Protein AF-A0AAV2JXW8-F1 (afdb_monomer)

Mean predicted aligned error: 12.16 Å

Foldseek 3Di:
DLVVLVVVCVLQPQQLWAADPNDIDGDHSDSVVSVVLLVCLQVVHCVVVVLQSSQQRDDHPDHGDGRNDLVVLVVSLVSNLVSLVVVLVVVVVVVVVVLVVVLVPQDPPDPVVNVVNPCPPVNVVVVVVVVVLSVVLSVLVSVLSVLVSVCRPPDDPVVNVVSVVVNVVSVVVNVVSVVVVVVSVVVVVVVVD

InterPro domains:
  IPR005821 Ion transport domain [PF00520] (1-102)
  IPR043203 Volta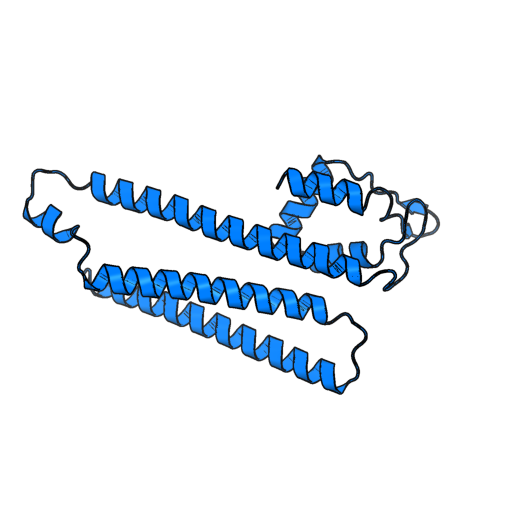ge-gated cation channel calcium and sodium [PTHR10037] (1-100)

Secondary structure (DSSP, 8-state):
-HHHHHHHHHHHTTTT-EEETTEEE-----HHHHHHHHHHHHHTSSHHHHHHHHHH--STT----TTS-THHHHHHHHHHHHHHHHHHHHHHHHHHHHHHHHHHTS-TT-HHHHHHHS--HHHHHHHHHHHHHHHHHHHHHHHHHHHHHHTTS---HHHHHHHHHHHHHHHHHHHHHHHHHHHHHHHHHHTT-

Structure (mmCIF, N/CA/C/O backbone):
data_AF-A0AAV2JXW8-F1
#
_entry.id   AF-A0AAV2JXW8-F1
#
loop_
_atom_site.group_PDB
_atom_site.id
_atom_site.type_symbol
_atom_site.label_atom_id
_atom_site.label_alt_id
_atom_site.label_comp_id
_atom_site.label_asym_id
_atom_site.label_entity_id
_atom_site.label_seq_id
_atom_site.pdbx_PDB_ins_code
_atom_site.Cartn_x
_atom_site.Cartn_y
_atom_site.Cartn_z
_atom_site.occupancy
_atom_site.B_iso_or_equiv
_atom_site.auth_seq_id
_atom_site.auth_comp_id
_atom_site.auth_asym_id
_atom_site.auth_atom_id
_atom_site.pdbx_PDB_model_num
ATOM 1 N N . MET A 1 1 ? -1.252 8.497 -2.865 1.00 74.94 1 MET A N 1
ATOM 2 C CA . MET A 1 1 ? -0.953 8.219 -1.440 1.00 74.94 1 MET A CA 1
ATOM 3 C C . MET A 1 1 ? -1.562 9.250 -0.500 1.00 74.94 1 MET A C 1
ATOM 5 O O . MET A 1 1 ? -2.354 8.850 0.334 1.00 74.94 1 MET A O 1
ATOM 9 N N . PHE A 1 2 ? -1.295 10.551 -0.660 1.00 83.69 2 PHE A N 1
ATOM 10 C CA . PHE A 1 2 ? -1.844 11.587 0.234 1.00 83.69 2 PHE A CA 1
ATOM 11 C C . PHE A 1 2 ? -3.382 11.573 0.366 1.00 83.69 2 PHE A C 1
ATOM 13 O O . PHE A 1 2 ? -3.897 11.519 1.477 1.00 83.69 2 PHE A O 1
ATOM 20 N N . MET A 1 3 ? -4.115 11.502 -0.754 1.00 86.06 3 MET A N 1
ATOM 21 C CA . MET A 1 3 ? -5.588 11.407 -0.742 1.00 86.06 3 MET A CA 1
ATOM 22 C C . MET A 1 3 ? -6.105 10.181 0.023 1.00 86.06 3 MET A C 1
ATOM 24 O O . MET A 1 3 ? -7.087 10.271 0.752 1.00 86.06 3 MET A O 1
ATOM 28 N N . PHE A 1 4 ? -5.415 9.044 -0.095 1.00 83.50 4 PHE A N 1
ATOM 29 C CA . PHE A 1 4 ? -5.751 7.842 0.666 1.00 83.50 4 PHE A CA 1
ATOM 30 C C . PHE A 1 4 ? -5.396 7.969 2.149 1.00 83.50 4 PHE A C 1
ATOM 32 O O . PHE A 1 4 ? -6.109 7.422 2.978 1.00 83.50 4 PHE A O 1
ATOM 39 N N . GLY A 1 5 ? -4.354 8.734 2.488 1.00 85.56 5 GLY A N 1
ATOM 40 C CA . GLY A 1 5 ? -4.037 9.118 3.868 1.00 85.56 5 GLY A CA 1
ATOM 41 C C . GLY A 1 5 ? -5.184 9.875 4.518 1.00 85.56 5 GLY A C 1
ATOM 42 O O . GLY A 1 5 ? -5.602 9.528 5.616 1.00 85.56 5 GLY A O 1
ATOM 43 N N . ILE A 1 6 ? -5.751 10.851 3.805 1.00 89.00 6 ILE A N 1
ATOM 44 C CA . ILE A 1 6 ? -6.916 11.603 4.283 1.00 89.00 6 ILE A CA 1
ATOM 45 C C . ILE A 1 6 ? -8.125 10.676 4.440 1.00 89.00 6 ILE A C 1
ATOM 47 O O . ILE A 1 6 ? -8.735 10.671 5.504 1.00 89.00 6 ILE A O 1
ATOM 51 N N . LEU A 1 7 ? -8.445 9.864 3.426 1.00 87.06 7 LEU A N 1
ATOM 52 C CA . LEU A 1 7 ? -9.556 8.903 3.496 1.00 87.06 7 LEU A CA 1
ATOM 53 C C . LEU A 1 7 ? -9.400 7.922 4.666 1.00 87.06 7 LEU A C 1
ATOM 55 O O . LEU A 1 7 ? -10.372 7.653 5.364 1.00 87.06 7 LEU A O 1
ATOM 59 N N . GLY A 1 8 ? -8.182 7.436 4.916 1.00 84.25 8 GLY A N 1
ATOM 60 C CA . GLY A 1 8 ? -7.884 6.553 6.040 1.00 84.25 8 GLY A CA 1
ATOM 61 C C . GLY A 1 8 ? -8.127 7.221 7.393 1.00 84.25 8 GLY A C 1
ATOM 62 O O . GLY A 1 8 ? -8.791 6.652 8.253 1.00 84.25 8 GLY A O 1
ATOM 63 N N . VAL A 1 9 ? -7.677 8.466 7.572 1.00 87.25 9 VAL A N 1
ATOM 64 C CA . VAL A 1 9 ? -7.986 9.215 8.799 1.00 87.25 9 VAL A CA 1
ATOM 65 C C . VAL A 1 9 ? -9.499 9.403 8.942 1.00 87.25 9 VAL A C 1
ATOM 67 O O . VAL A 1 9 ? -10.025 9.188 10.022 1.00 87.25 9 VAL A O 1
ATOM 70 N N . GLN A 1 10 ? -10.229 9.735 7.875 1.00 85.81 10 GLN A N 1
ATOM 71 C CA . GLN A 1 10 ? -11.686 9.925 7.961 1.00 85.81 10 GLN A CA 1
ATOM 72 C C . GLN A 1 10 ? -12.447 8.644 8.330 1.00 85.81 10 GLN A C 1
ATOM 74 O O . GLN A 1 10 ? -13.438 8.710 9.048 1.00 85.81 10 GLN A O 1
ATOM 79 N N . LEU A 1 11 ? -11.993 7.487 7.849 1.00 82.00 11 LEU A N 1
ATOM 80 C CA . LEU A 1 11 ? -12.675 6.212 8.067 1.00 82.00 11 LEU A CA 1
ATOM 81 C C . LEU A 1 11 ? -12.400 5.596 9.444 1.00 82.00 11 LEU A C 1
ATOM 83 O O . LEU A 1 11 ? -13.280 4.924 9.977 1.00 82.00 11 LEU A O 1
ATOM 87 N N . TRP A 1 12 ? -11.208 5.808 10.012 1.00 83.06 12 TRP A N 1
ATOM 88 C CA . TRP A 1 12 ? -10.776 5.104 11.227 1.00 83.06 12 TRP A CA 1
ATOM 89 C C . TRP A 1 12 ? -10.346 6.010 12.392 1.00 83.06 12 TRP A C 1
ATOM 91 O O . TRP A 1 12 ? -9.838 5.509 13.396 1.00 83.06 12 TRP A O 1
ATOM 101 N N . LYS A 1 13 ? -10.542 7.334 12.314 1.00 83.06 13 LYS A N 1
ATOM 102 C CA . LYS A 1 13 ? -10.209 8.247 13.424 1.00 83.06 13 LYS A CA 1
ATOM 103 C C . LYS A 1 13 ? -10.920 7.838 14.716 1.00 83.06 13 LYS A C 1
ATOM 105 O O . LYS A 1 13 ? -12.144 7.765 14.755 1.00 83.06 13 LYS A O 1
ATOM 110 N N . GLY A 1 14 ? -10.130 7.612 15.767 1.00 75.75 14 GLY A N 1
ATOM 111 C CA . GLY A 1 14 ? -10.614 7.217 17.093 1.00 75.75 14 GLY A CA 1
ATOM 112 C C . GLY A 1 14 ? -11.109 5.772 17.184 1.00 75.75 14 GLY A C 1
ATOM 113 O O . GLY A 1 14 ? -11.545 5.358 18.243 1.00 75.75 14 GLY A O 1
ATOM 114 N N . ALA A 1 15 ? -11.047 4.980 16.111 1.00 77.94 15 ALA A N 1
ATOM 115 C CA . ALA A 1 15 ? -11.661 3.653 16.088 1.00 77.94 15 ALA A CA 1
ATOM 116 C C . ALA A 1 15 ? -10.731 2.509 16.552 1.00 77.94 15 ALA A C 1
ATOM 118 O O . ALA A 1 15 ? -11.180 1.370 16.631 1.00 77.94 15 ALA A O 1
ATOM 119 N N . PHE A 1 16 ? -9.454 2.796 16.843 1.00 78.88 16 PHE A N 1
ATOM 120 C CA . PHE A 1 16 ? -8.428 1.814 17.245 1.00 78.88 16 PHE A CA 1
ATOM 121 C C . PHE A 1 16 ? -8.128 1.818 18.758 1.00 78.88 16 PHE A C 1
ATOM 123 O O . PHE A 1 16 ? -7.022 1.473 19.168 1.00 78.88 16 PHE A O 1
ATOM 130 N N . TYR A 1 17 ? -9.089 2.225 19.586 1.00 78.38 17 TYR A N 1
ATOM 131 C CA . TYR A 1 17 ? -8.954 2.197 21.044 1.00 78.38 17 TYR A CA 1
ATOM 132 C C . TYR A 1 17 ? -8.814 0.763 21.556 1.00 78.38 17 TYR A C 1
ATOM 134 O O . TYR A 1 17 ? -9.684 -0.059 21.289 1.00 78.38 17 TYR A O 1
ATOM 142 N N . ASN A 1 18 ? -7.781 0.449 22.337 1.00 80.12 18 ASN A N 1
ATOM 143 C CA . ASN A 1 18 ? -7.669 -0.849 23.006 1.00 80.12 18 ASN A CA 1
ATOM 144 C C . ASN A 1 18 ? -7.322 -0.694 24.492 1.00 80.12 18 ASN A C 1
ATOM 146 O O . ASN A 1 18 ? -6.646 0.242 24.906 1.00 80.12 18 ASN A O 1
ATOM 150 N N . CYS A 1 19 ? -7.798 -1.635 25.307 1.00 79.00 19 CYS A N 1
ATOM 151 C CA . CYS A 1 19 ? -7.441 -1.721 26.718 1.00 79.00 19 CYS A CA 1
ATOM 152 C C . CYS A 1 19 ? -6.501 -2.912 26.909 1.00 79.00 19 CYS A C 1
ATOM 154 O O . CYS A 1 19 ? -6.872 -4.042 26.579 1.00 79.00 19 CYS A O 1
ATOM 156 N N . VAL A 1 20 ? -5.306 -2.665 27.442 1.00 80.38 20 VAL A N 1
ATOM 157 C CA . VAL A 1 20 ? -4.336 -3.704 27.815 1.00 80.38 20 VAL A CA 1
ATOM 158 C C . VAL A 1 20 ? -4.012 -3.505 29.292 1.00 80.38 20 VAL A C 1
ATOM 160 O O . VAL A 1 20 ? -3.657 -2.405 29.696 1.00 80.38 20 VAL A O 1
ATOM 163 N N . ASP A 1 21 ? -4.205 -4.540 30.112 1.00 79.88 21 ASP A N 1
ATOM 164 C CA . ASP A 1 21 ? -3.908 -4.516 31.555 1.00 79.88 21 ASP A CA 1
ATOM 165 C C . ASP A 1 21 ? -4.562 -3.358 32.343 1.00 79.88 21 ASP A C 1
ATOM 167 O O . ASP A 1 21 ? -3.989 -2.813 33.283 1.00 79.88 21 ASP A O 1
ATOM 171 N N . ASN A 1 22 ? -5.808 -3.013 31.991 1.00 75.88 22 ASN A N 1
ATOM 172 C CA . ASN A 1 22 ? -6.589 -1.889 32.539 1.00 75.88 22 ASN A CA 1
ATOM 173 C C . ASN A 1 22 ? -6.064 -0.485 32.185 1.00 75.88 22 ASN A C 1
ATOM 175 O O . ASN A 1 22 ? -6.632 0.504 32.652 1.00 75.88 22 ASN A O 1
ATOM 179 N N . GLU A 1 23 ? -5.045 -0.375 31.333 1.00 78.50 23 GLU A N 1
ATOM 180 C CA . GLU A 1 23 ? -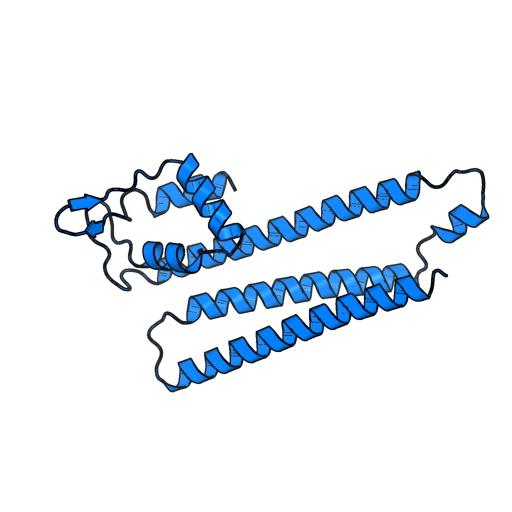4.628 0.888 30.730 1.00 78.50 23 GLU A CA 1
ATOM 181 C C . GLU A 1 23 ? -5.277 1.061 29.353 1.00 78.50 23 GLU A C 1
ATOM 183 O O . GLU A 1 23 ? -5.297 0.147 28.523 1.00 78.50 23 GLU A O 1
ATOM 188 N N . VAL A 1 24 ? -5.827 2.253 29.115 1.00 74.44 24 VAL A N 1
ATOM 189 C CA . VAL A 1 24 ? -6.427 2.626 27.831 1.00 74.44 24 VAL A CA 1
ATOM 190 C C . VAL A 1 24 ? -5.326 3.140 26.907 1.00 74.44 24 VAL A C 1
ATOM 192 O O . VAL A 1 24 ? -4.665 4.132 27.215 1.00 74.44 24 VAL A O 1
ATOM 195 N N . GLN A 1 25 ? -5.140 2.484 25.766 1.00 78.12 25 GLN A N 1
ATOM 196 C CA . GLN A 1 25 ? -4.262 2.929 24.691 1.00 78.12 25 GLN A CA 1
ATOM 197 C C . GLN A 1 25 ? -5.100 3.576 23.581 1.00 78.12 25 GLN A C 1
ATOM 199 O O . GLN A 1 25 ? -5.899 2.919 22.913 1.00 78.12 25 GLN A O 1
ATOM 204 N N . ASP A 1 26 ? -4.885 4.879 23.376 1.00 73.12 26 ASP A N 1
ATOM 205 C CA .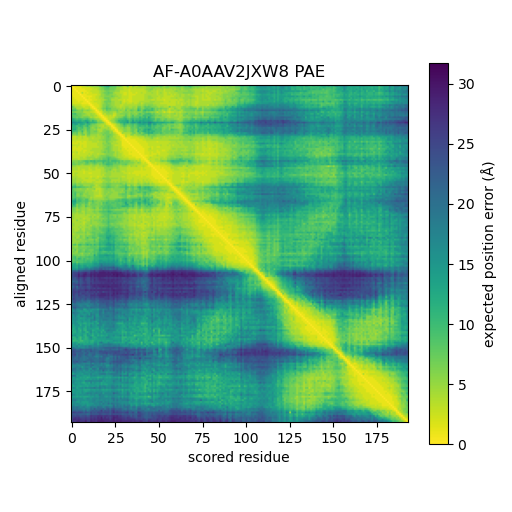 ASP A 1 26 ? -5.416 5.628 22.235 1.00 73.12 26 ASP A CA 1
ATOM 206 C C . ASP A 1 26 ? -4.278 5.996 21.271 1.00 73.12 26 ASP A C 1
ATOM 208 O O . ASP A 1 26 ? -3.476 6.903 21.545 1.00 73.12 26 ASP A O 1
ATOM 212 N N . PRO A 1 27 ? -4.142 5.293 20.136 1.00 73.06 27 PRO A N 1
ATOM 213 C CA . PRO A 1 27 ? -3.200 5.699 19.115 1.00 73.06 27 PRO A CA 1
ATOM 214 C C . PRO A 1 27 ? -3.717 6.951 18.391 1.00 73.06 27 PRO A C 1
ATOM 216 O O . PRO A 1 27 ? -4.552 6.869 17.494 1.00 73.06 27 PRO A O 1
ATOM 219 N N . GLU A 1 28 ? -3.128 8.115 18.685 1.00 76.00 28 GLU A N 1
ATOM 220 C CA . GLU A 1 28 ? -3.433 9.344 17.941 1.00 76.00 28 GLU A CA 1
ATOM 221 C C . GLU A 1 28 ? -3.136 9.157 16.440 1.00 76.00 28 GLU A C 1
ATOM 223 O O . GLU A 1 28 ? -1.972 9.027 16.038 1.00 76.00 28 GLU A O 1
ATOM 228 N N . ILE A 1 29 ? -4.181 9.151 15.604 1.00 79.19 29 ILE A N 1
ATOM 229 C CA . ILE A 1 29 ? -4.080 8.959 14.150 1.00 79.19 29 ILE A CA 1
ATOM 230 C C . ILE A 1 29 ? -3.871 10.307 13.455 1.00 79.19 29 ILE A C 1
ATOM 232 O O . ILE A 1 29 ? -4.798 10.938 12.943 1.00 79.19 29 ILE A O 1
ATOM 236 N N . THR A 1 30 ? -2.620 10.751 13.404 1.00 86.69 30 THR A N 1
ATOM 237 C CA . THR A 1 30 ? -2.209 11.902 12.590 1.00 86.69 30 THR A CA 1
ATOM 238 C C . THR A 1 30 ? -2.057 11.500 11.118 1.00 86.69 30 THR A C 1
ATOM 240 O O . THR A 1 30 ? -1.722 10.354 10.812 1.00 86.69 30 THR A O 1
ATOM 243 N N . ILE A 1 31 ? -2.193 12.456 10.190 1.00 86.94 31 ILE A N 1
ATOM 244 C CA . ILE A 1 31 ? -1.960 12.245 8.745 1.00 86.94 31 ILE A CA 1
ATOM 245 C C . ILE A 1 31 ? -0.599 11.578 8.489 1.00 86.94 31 ILE A C 1
ATOM 247 O O . ILE A 1 31 ? -0.512 10.649 7.693 1.00 86.94 31 ILE A O 1
ATOM 251 N N . THR A 1 32 ? 0.454 11.990 9.199 1.00 86.69 32 THR A N 1
ATOM 252 C CA . THR A 1 32 ? 1.801 11.414 9.060 1.00 86.69 32 THR A CA 1
ATOM 253 C C . THR A 1 32 ? 1.843 9.929 9.421 1.00 86.69 32 THR A C 1
ATOM 255 O O . THR A 1 32 ? 2.404 9.131 8.672 1.00 86.69 32 THR A O 1
ATOM 258 N N . LYS A 1 33 ? 1.209 9.538 10.533 1.00 86.44 33 LYS A N 1
ATOM 259 C CA . LYS A 1 33 ? 1.110 8.129 10.939 1.00 86.44 33 LYS A CA 1
ATOM 260 C C . LYS A 1 33 ? 0.249 7.340 9.959 1.00 86.44 33 LYS A C 1
ATOM 262 O O . LYS A 1 33 ? 0.653 6.261 9.553 1.00 86.44 33 LYS A O 1
ATOM 267 N N . ALA A 1 34 ? -0.864 7.907 9.493 1.00 87.12 34 ALA A N 1
ATOM 268 C CA . ALA A 1 34 ? -1.689 7.280 8.464 1.00 87.12 34 ALA A CA 1
ATOM 269 C C . ALA A 1 34 ? -0.899 7.047 7.164 1.00 87.12 34 ALA A C 1
ATOM 271 O O . ALA A 1 34 ? -0.987 5.977 6.573 1.00 87.12 34 ALA A O 1
ATOM 272 N N . MET A 1 35 ? -0.070 8.003 6.737 1.00 85.69 35 MET A N 1
ATOM 273 C CA . MET A 1 35 ? 0.807 7.831 5.574 1.00 85.69 35 MET A CA 1
ATOM 274 C C . MET A 1 35 ? 1.865 6.741 5.791 1.00 85.69 35 MET A C 1
ATOM 276 O O . MET A 1 35 ? 2.120 5.974 4.863 1.00 85.69 35 MET A O 1
ATOM 280 N N . LEU A 1 36 ? 2.442 6.633 6.994 1.00 87.69 36 LEU A N 1
ATOM 281 C CA . LEU A 1 36 ? 3.367 5.552 7.351 1.00 87.69 36 LEU A CA 1
ATOM 282 C C . LEU A 1 36 ? 2.668 4.187 7.312 1.00 87.69 36 LEU A C 1
ATOM 284 O O . LEU A 1 36 ? 3.172 3.255 6.694 1.00 87.69 36 LEU A O 1
ATOM 288 N N . THR A 1 37 ? 1.479 4.078 7.903 1.00 85.62 37 THR A N 1
ATOM 289 C CA . THR A 1 37 ? 0.670 2.855 7.861 1.00 85.62 37 THR A CA 1
ATOM 290 C C . THR A 1 37 ? 0.328 2.479 6.421 1.00 85.62 37 THR A C 1
ATOM 292 O O . THR A 1 37 ? 0.488 1.327 6.036 1.00 85.62 37 THR A O 1
ATOM 295 N N . LEU A 1 38 ? -0.054 3.440 5.574 1.00 83.94 38 LEU A N 1
ATOM 296 C CA . LEU A 1 38 ? -0.306 3.182 4.151 1.00 83.94 38 LEU A CA 1
ATOM 297 C C . LEU A 1 38 ? 0.951 2.745 3.390 1.00 83.94 38 LEU A C 1
ATOM 299 O O . LEU A 1 38 ? 0.840 1.978 2.434 1.00 83.94 38 LEU A O 1
ATOM 303 N N . PHE A 1 39 ? 2.136 3.201 3.798 1.00 83.81 39 PHE A N 1
ATOM 304 C CA . PHE A 1 39 ? 3.400 2.716 3.247 1.00 83.81 39 PHE A CA 1
ATOM 305 C C . PHE A 1 39 ? 3.660 1.253 3.630 1.00 83.81 39 PHE A C 1
ATOM 307 O O . PHE A 1 39 ? 4.021 0.462 2.764 1.00 83.81 39 PHE A O 1
ATOM 314 N N . VAL A 1 40 ? 3.401 0.876 4.884 1.00 84.19 40 VAL A N 1
ATOM 315 C CA . VAL A 1 40 ? 3.494 -0.517 5.363 1.00 84.19 40 VAL A CA 1
ATOM 316 C C . VAL A 1 40 ? 2.495 -1.425 4.633 1.00 84.19 40 VAL A C 1
ATOM 318 O O . VAL A 1 40 ? 2.837 -2.521 4.190 1.00 84.19 40 VAL A O 1
ATOM 321 N N .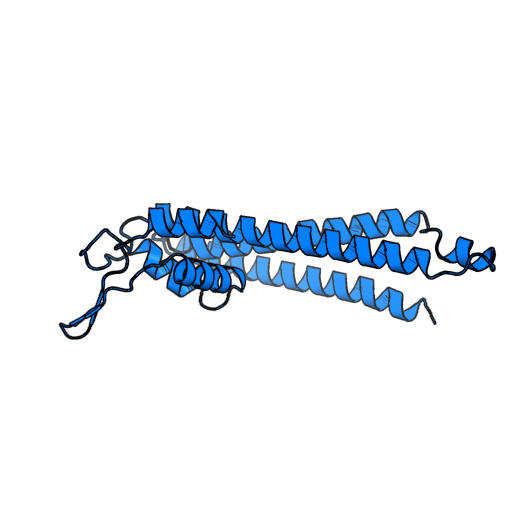 MET A 1 41 ? 1.270 -0.937 4.416 1.00 80.25 41 MET A N 1
ATOM 322 C CA . MET A 1 41 ? 0.281 -1.633 3.589 1.00 80.25 41 MET A CA 1
ATOM 323 C C . MET A 1 41 ? 0.829 -1.842 2.170 1.00 80.25 41 MET A C 1
ATOM 325 O O . MET A 1 41 ? 0.847 -2.960 1.664 1.00 80.25 41 MET A O 1
ATOM 329 N N . TYR A 1 42 ? 1.371 -0.793 1.550 1.00 79.19 42 TYR A N 1
ATOM 330 C CA . TYR A 1 42 ? 1.961 -0.868 0.214 1.00 79.19 42 TYR A CA 1
ATOM 331 C C . TYR A 1 42 ? 3.139 -1.849 0.106 1.00 79.19 42 TYR A C 1
ATOM 333 O O . TYR A 1 42 ? 3.234 -2.570 -0.889 1.00 79.19 42 TYR A O 1
ATOM 341 N N . SER A 1 43 ? 4.012 -1.918 1.116 1.00 80.81 43 SER A N 1
ATOM 342 C CA . SER A 1 43 ? 5.132 -2.866 1.139 1.00 80.81 43 SER A CA 1
ATOM 343 C C . SER A 1 43 ? 4.697 -4.317 1.359 1.00 80.81 43 SER A C 1
ATOM 345 O O . SER A 1 43 ? 5.525 -5.212 1.207 1.00 80.81 43 SER A O 1
ATOM 347 N N . LYS A 1 44 ? 3.412 -4.565 1.664 1.00 74.00 44 LYS A N 1
ATOM 348 C CA . LYS A 1 44 ? 2.835 -5.890 1.955 1.00 74.00 44 LYS A CA 1
ATOM 349 C C . LYS A 1 44 ? 3.541 -6.625 3.096 1.00 74.00 44 LYS A C 1
ATOM 351 O O . LYS A 1 44 ? 3.472 -7.849 3.174 1.00 74.00 44 LYS A O 1
ATOM 356 N N . ASP A 1 45 ? 4.152 -5.883 4.009 1.00 76.69 45 ASP A N 1
ATOM 357 C CA . ASP A 1 45 ? 4.771 -6.431 5.212 1.00 76.69 45 ASP A CA 1
ATOM 358 C C . ASP A 1 45 ? 3.940 -6.004 6.423 1.00 76.69 45 ASP A C 1
ATOM 360 O O . ASP A 1 45 ? 3.570 -4.841 6.529 1.00 76.69 45 ASP A O 1
ATOM 364 N N . GLY A 1 46 ? 3.537 -6.939 7.283 1.00 75.25 46 GLY A N 1
ATOM 365 C CA . GLY A 1 46 ? 2.688 -6.648 8.451 1.00 75.25 46 GLY A CA 1
ATOM 366 C C . GLY A 1 46 ? 1.268 -6.113 8.165 1.00 75.25 46 GLY A C 1
ATOM 367 O O . GLY A 1 46 ? 0.510 -5.868 9.103 1.00 75.25 46 GLY A O 1
ATOM 368 N N . TRP A 1 47 ? 0.871 -5.968 6.896 1.00 80.25 47 TRP A N 1
ATOM 369 C CA . TRP A 1 47 ? -0.425 -5.407 6.476 1.00 80.25 47 TRP A CA 1
ATOM 370 C C . TRP A 1 47 ? -1.641 -6.204 6.966 1.00 80.25 47 TRP A C 1
ATOM 372 O O . TRP A 1 47 ? -2.689 -5.626 7.238 1.00 80.25 47 TRP A O 1
ATOM 382 N N . VAL A 1 48 ? -1.495 -7.525 7.108 1.00 79.94 48 VAL A N 1
ATOM 383 C CA . VAL A 1 48 ? -2.567 -8.425 7.559 1.00 79.94 48 VAL A CA 1
ATOM 384 C C . VAL A 1 48 ? -3.038 -8.047 8.964 1.00 79.94 48 VAL A C 1
ATOM 386 O O . VAL A 1 48 ? -4.238 -7.966 9.210 1.00 79.94 48 VAL A O 1
ATOM 389 N N . LYS A 1 49 ? -2.100 -7.737 9.868 1.00 81.38 49 LYS A N 1
ATOM 390 C CA . LYS A 1 49 ? -2.420 -7.322 11.238 1.00 81.38 49 LYS A CA 1
ATOM 391 C C . LYS A 1 49 ? -3.178 -5.992 11.253 1.00 81.38 49 LYS A C 1
ATOM 393 O O . LYS A 1 49 ? -4.224 -5.897 11.875 1.00 81.38 49 LYS A O 1
ATOM 398 N N . ILE A 1 50 ? -2.692 -5.004 10.500 1.00 83.50 50 ILE A N 1
ATOM 399 C CA . ILE A 1 50 ? -3.327 -3.680 10.378 1.00 83.50 50 ILE A CA 1
ATOM 400 C C . ILE A 1 50 ? -4.746 -3.798 9.805 1.00 83.50 50 ILE A C 1
ATOM 402 O O . ILE A 1 50 ? -5.655 -3.090 10.234 1.00 83.50 50 ILE A O 1
ATOM 406 N N . MET A 1 51 ? -4.944 -4.693 8.835 1.00 83.50 51 MET A N 1
ATOM 407 C CA . MET A 1 51 ? -6.259 -4.969 8.268 1.00 83.50 51 MET A CA 1
ATOM 408 C C . MET A 1 51 ? -7.202 -5.571 9.315 1.00 83.50 51 MET A C 1
ATOM 410 O O . MET A 1 51 ? -8.345 -5.130 9.399 1.00 83.50 51 MET A O 1
ATOM 414 N N . TYR A 1 52 ? -6.739 -6.540 10.112 1.00 80.00 52 TYR A N 1
ATOM 415 C CA . TYR A 1 52 ? -7.547 -7.134 11.181 1.00 80.00 52 TYR A CA 1
ATOM 416 C C . TYR A 1 52 ? -7.923 -6.113 12.248 1.00 80.00 52 TYR A C 1
ATOM 418 O O . TYR A 1 52 ? -9.111 -5.942 12.514 1.00 80.00 52 TYR A O 1
ATOM 426 N N . ASP A 1 53 ? -6.953 -5.338 12.733 1.00 82.69 53 ASP A N 1
ATOM 427 C CA . ASP A 1 53 ? -7.209 -4.251 13.681 1.00 82.69 53 ASP A CA 1
ATOM 428 C C . ASP A 1 53 ? -8.228 -3.243 13.097 1.00 82.69 53 ASP A C 1
ATOM 430 O O . ASP A 1 53 ? -9.065 -2.693 13.809 1.00 82.69 53 ASP A O 1
ATOM 434 N N . GLY A 1 54 ? -8.198 -3.010 11.777 1.00 82.75 54 GLY A N 1
ATOM 435 C CA . GLY A 1 54 ? -9.105 -2.088 11.085 1.00 82.75 54 GLY A CA 1
ATOM 436 C C . GLY A 1 54 ? -10.516 -2.628 10.817 1.00 82.75 54 GLY A C 1
ATOM 437 O O . GLY A 1 54 ? -11.435 -1.825 10.615 1.00 82.75 54 GLY A O 1
ATOM 438 N N . ILE A 1 55 ? -10.694 -3.952 10.787 1.00 82.81 55 ILE A N 1
ATOM 439 C CA . ILE A 1 55 ? -11.999 -4.629 10.676 1.00 82.81 55 ILE A CA 1
ATOM 440 C C . ILE A 1 55 ? -12.693 -4.661 12.038 1.00 82.81 55 ILE A C 1
ATOM 442 O O . ILE A 1 55 ? -13.899 -4.417 12.111 1.00 82.81 55 ILE A O 1
ATOM 446 N N . ASP A 1 56 ? -11.923 -4.915 13.095 1.00 81.69 56 ASP A N 1
ATOM 447 C CA . ASP A 1 56 ? -12.434 -5.017 14.464 1.00 81.69 56 ASP A CA 1
ATOM 448 C C . ASP A 1 56 ? -12.707 -3.637 15.093 1.00 81.69 56 ASP A C 1
ATOM 450 O O . ASP A 1 56 ? -13.367 -3.530 16.125 1.00 81.69 56 ASP A O 1
ATOM 454 N N . ALA A 1 57 ? -12.251 -2.561 14.447 1.00 82.44 57 ALA A N 1
ATOM 455 C CA . ALA A 1 57 ? -12.509 -1.182 14.838 1.00 82.44 57 ALA A CA 1
ATOM 456 C C . ALA A 1 57 ? -14.020 -0.868 14.853 1.00 82.44 57 ALA A C 1
ATOM 458 O O . ALA A 1 57 ? -14.709 -0.997 13.839 1.00 82.44 57 ALA A O 1
ATOM 459 N N . VAL A 1 58 ? -14.553 -0.375 15.972 1.00 79.38 58 VAL A N 1
ATOM 460 C CA . VAL A 1 58 ? -16.007 -0.180 16.150 1.00 79.38 58 VAL A CA 1
ATOM 461 C C . VAL A 1 58 ? -16.385 1.287 15.985 1.00 79.38 58 VAL A C 1
ATOM 463 O O . VAL A 1 58 ? -17.158 1.638 15.087 1.00 79.38 58 VAL A O 1
ATOM 466 N N . GLY A 1 59 ? -15.774 2.145 16.801 1.00 78.50 59 GLY A N 1
ATOM 467 C CA . GLY A 1 59 ? -16.025 3.579 16.868 1.00 78.50 59 GLY A CA 1
ATOM 468 C C . GLY A 1 59 ? -15.158 4.254 17.940 1.00 78.50 59 GLY A C 1
ATOM 469 O O . GLY A 1 59 ? -14.368 3.569 18.588 1.00 78.50 59 GLY A O 1
ATOM 470 N N . PRO A 1 60 ? -15.289 5.580 18.108 1.00 79.62 60 PRO A N 1
ATOM 471 C CA . PRO A 1 60 ? -14.549 6.340 19.114 1.00 79.62 60 PRO A CA 1
ATOM 472 C C . PRO A 1 60 ? -14.833 5.832 20.528 1.00 79.62 60 PRO A C 1
ATOM 474 O O . PRO A 1 60 ? -15.992 5.598 20.863 1.00 79.62 60 PRO A O 1
ATOM 477 N N . ASP A 1 61 ? -13.774 5.668 21.327 1.00 78.38 61 ASP A N 1
ATOM 478 C CA . ASP A 1 61 ? -13.816 5.246 22.737 1.00 78.38 61 ASP A CA 1
ATOM 479 C C . ASP A 1 61 ? -14.439 3.856 22.990 1.00 78.38 61 ASP A C 1
ATOM 481 O O . ASP A 1 61 ? -14.831 3.532 24.113 1.00 78.38 61 ASP A O 1
ATOM 485 N N . ILE A 1 62 ? -14.539 3.012 21.956 1.00 80.25 62 ILE A N 1
ATOM 486 C CA . ILE A 1 62 ? -15.101 1.659 22.052 1.00 80.25 62 ILE A CA 1
ATOM 487 C C . ILE A 1 62 ? -14.009 0.635 21.737 1.00 80.25 62 ILE A C 1
ATOM 489 O O . ILE A 1 62 ? -13.323 0.739 20.721 1.00 80.25 62 ILE A O 1
ATOM 493 N N . GLN A 1 63 ? -13.881 -0.379 22.595 1.00 80.00 63 GLN A N 1
ATOM 494 C CA . GLN A 1 63 ? -12.925 -1.470 22.410 1.00 80.00 63 GLN A CA 1
ATOM 495 C C . GLN A 1 63 ? -13.269 -2.306 21.158 1.00 80.00 63 GLN A C 1
ATOM 497 O O . GLN A 1 63 ? -14.458 -2.521 20.894 1.00 80.00 63 GLN A O 1
ATOM 502 N N . PRO A 1 64 ? -12.273 -2.793 20.385 1.00 82.88 64 PRO A N 1
ATOM 503 C CA . PRO A 1 64 ? -12.505 -3.592 19.193 1.00 82.88 64 PRO A CA 1
ATOM 504 C C . PRO A 1 64 ? -13.374 -4.810 19.487 1.00 82.88 64 PRO A C 1
ATOM 506 O O . PRO A 1 64 ? -13.143 -5.549 20.446 1.00 82.88 64 PRO A O 1
ATOM 509 N N . LEU A 1 65 ? -14.363 -5.019 18.624 1.00 79.88 65 LEU A N 1
ATOM 510 C CA . LEU A 1 65 ? -15.212 -6.201 18.612 1.00 79.88 65 LEU A CA 1
ATOM 511 C C . LEU A 1 65 ? -14.828 -7.018 17.387 1.00 79.88 65 LEU A C 1
ATOM 513 O O . LEU A 1 65 ? -14.867 -6.511 16.265 1.00 79.88 65 LEU A O 1
ATOM 517 N N . THR A 1 66 ? -14.486 -8.284 17.612 1.00 76.00 66 THR A N 1
ATOM 518 C CA . THR A 1 66 ? -14.159 -9.221 16.537 1.00 76.00 66 THR A CA 1
ATOM 519 C C . THR A 1 66 ? -15.271 -9.242 15.496 1.00 76.00 66 THR A C 1
ATOM 521 O O . THR A 1 66 ? -16.424 -9.513 15.834 1.00 76.00 66 THR A O 1
ATOM 524 N N . GLU A 1 67 ? -14.907 -8.978 14.241 1.00 68.69 67 GLU A N 1
ATOM 525 C CA . GLU A 1 67 ? -15.802 -9.027 13.078 1.00 68.69 67 GLU A CA 1
ATOM 526 C C . GLU A 1 67 ? -16.969 -8.018 13.105 1.00 68.69 67 GLU A C 1
ATOM 528 O O . GLU A 1 67 ? -18.021 -8.260 12.513 1.00 68.69 67 GLU A O 1
ATOM 533 N N . PHE A 1 68 ? -16.793 -6.849 13.734 1.00 72.94 68 PHE A N 1
ATOM 534 C CA . PHE A 1 68 ? -17.856 -5.839 13.828 1.00 72.94 68 PHE A CA 1
ATOM 535 C C . PHE A 1 68 ? -18.404 -5.384 12.465 1.00 72.94 68 PHE A C 1
ATOM 537 O O . PHE A 1 68 ? -19.618 -5.271 12.281 1.00 72.94 68 PHE A O 1
ATOM 544 N N . ASN A 1 69 ? -17.524 -5.093 11.499 1.00 71.31 69 ASN A N 1
ATOM 545 C CA . ASN A 1 69 ? -17.953 -4.690 10.163 1.00 71.31 69 ASN A CA 1
ATOM 546 C C . ASN A 1 69 ? -17.029 -5.236 9.064 1.00 71.31 69 ASN A C 1
ATOM 548 O O . ASN A 1 69 ? -16.075 -4.561 8.650 1.00 71.31 69 ASN A O 1
ATOM 552 N N . PRO A 1 70 ? -17.342 -6.419 8.509 1.00 70.31 70 PRO A N 1
ATOM 553 C CA . PRO A 1 70 ? -16.500 -7.039 7.498 1.00 70.31 70 PRO A CA 1
ATOM 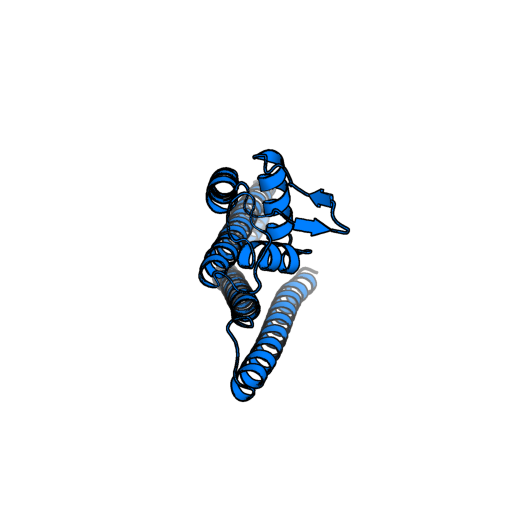554 C C . PRO A 1 70 ? -16.491 -6.252 6.178 1.00 70.31 70 PRO A C 1
ATOM 556 O O . PRO A 1 70 ? -15.566 -6.410 5.386 1.00 70.31 70 PRO A O 1
ATOM 559 N N . TRP A 1 71 ? -17.435 -5.329 5.943 1.00 75.00 71 TRP A N 1
ATOM 560 C CA . TRP A 1 71 ? -17.438 -4.470 4.752 1.00 75.00 71 TRP A CA 1
ATOM 561 C C . TRP A 1 71 ? -16.227 -3.528 4.691 1.00 75.00 71 TRP A C 1
ATOM 563 O O . TRP A 1 71 ? -15.766 -3.180 3.603 1.00 75.00 71 TRP A O 1
ATOM 573 N N . ARG A 1 72 ? -15.647 -3.151 5.842 1.00 72.19 72 ARG A N 1
ATOM 574 C CA . ARG A 1 72 ? -14.436 -2.311 5.880 1.00 72.19 72 ARG A CA 1
ATOM 575 C C . ARG A 1 72 ? -13.200 -3.021 5.318 1.00 72.19 72 ARG A C 1
ATOM 577 O O . ARG A 1 72 ? -12.280 -2.337 4.871 1.00 72.19 72 ARG A O 1
ATOM 584 N N . SER A 1 73 ? -13.192 -4.357 5.264 1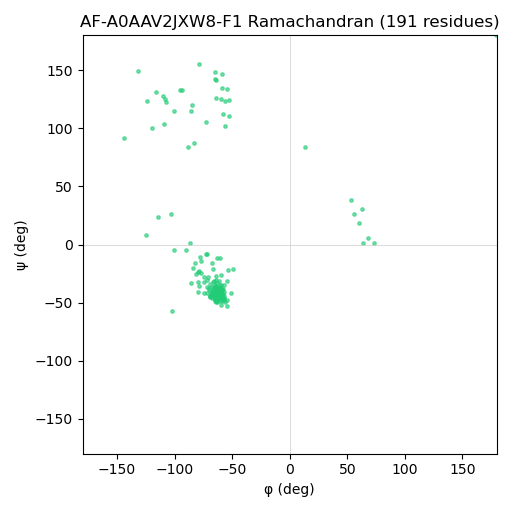.00 73.75 73 SER A N 1
ATOM 585 C CA . SER A 1 73 ? -12.107 -5.134 4.644 1.00 73.75 73 SER A CA 1
ATOM 586 C C . SER A 1 73 ? -11.942 -4.810 3.153 1.00 73.75 73 SER A C 1
ATOM 588 O O . SER A 1 73 ? -10.821 -4.652 2.668 1.00 73.75 73 SER A O 1
ATOM 590 N N . LEU A 1 74 ? -13.049 -4.578 2.438 1.00 75.50 74 LEU A N 1
ATOM 591 C CA . LEU A 1 74 ? -13.030 -4.244 1.012 1.00 75.50 74 LEU A CA 1
ATOM 592 C C . LEU A 1 74 ? -12.310 -2.919 0.738 1.00 75.50 74 LEU A C 1
ATOM 594 O O . LEU A 1 74 ? -11.633 -2.789 -0.282 1.00 75.50 74 LEU A O 1
ATOM 598 N N . SER A 1 75 ? -12.389 -1.958 1.662 1.00 78.12 75 SER A N 1
ATOM 599 C CA . SER A 1 75 ? -11.659 -0.689 1.562 1.00 78.12 75 SER A CA 1
ATOM 600 C C . SER A 1 75 ? -10.141 -0.901 1.599 1.00 78.12 75 SER A C 1
ATOM 602 O O . SER A 1 75 ? -9.412 -0.261 0.838 1.00 78.12 75 SER A O 1
ATOM 604 N N . PHE A 1 76 ? -9.658 -1.832 2.429 1.00 77.81 76 PHE A N 1
ATOM 605 C CA . PHE A 1 76 ? -8.240 -2.198 2.479 1.00 77.81 76 PHE A CA 1
ATOM 606 C C . PHE A 1 76 ? -7.792 -2.911 1.199 1.00 77.81 76 PHE A C 1
ATOM 608 O O . PHE A 1 76 ? -6.753 -2.560 0.636 1.00 77.81 76 PHE A O 1
ATOM 615 N N . VAL A 1 77 ? -8.596 -3.843 0.678 1.00 77.94 77 VAL A N 1
ATOM 616 C CA . VAL A 1 77 ? -8.304 -4.540 -0.589 1.00 77.94 77 VAL A CA 1
ATOM 617 C C . VAL A 1 77 ? -8.263 -3.574 -1.768 1.00 77.94 77 VAL A C 1
ATOM 619 O O . VAL A 1 77 ? -7.354 -3.646 -2.599 1.00 77.94 77 VAL A O 1
ATOM 622 N N . PHE A 1 78 ? -9.211 -2.638 -1.831 1.00 80.12 78 PHE A N 1
ATOM 623 C CA . PHE A 1 78 ? -9.241 -1.599 -2.854 1.00 80.12 78 PHE A CA 1
ATOM 624 C C . PHE A 1 78 ? -7.985 -0.723 -2.797 1.00 80.12 78 PHE A C 1
ATOM 626 O O . PHE A 1 78 ? -7.334 -0.510 -3.822 1.00 80.12 78 PHE A O 1
ATOM 633 N N . PHE A 1 79 ? -7.598 -0.266 -1.601 1.00 77.06 79 PHE A N 1
ATOM 634 C CA . PHE A 1 79 ? -6.400 0.553 -1.419 1.00 77.06 79 PHE A CA 1
ATOM 635 C C . PHE A 1 79 ? -5.122 -0.176 -1.862 1.00 77.06 79 PHE A C 1
ATOM 637 O O . PHE A 1 79 ? -4.290 0.390 -2.577 1.00 77.06 79 PHE A O 1
ATOM 644 N N . MET A 1 80 ? -4.982 -1.442 -1.477 1.00 78.88 80 MET A N 1
ATOM 645 C CA . MET A 1 80 ? -3.842 -2.288 -1.831 1.00 78.88 80 MET A CA 1
ATOM 646 C C . MET A 1 80 ? -3.764 -2.544 -3.341 1.00 78.88 80 MET A C 1
ATOM 648 O O . MET A 1 80 ? -2.698 -2.422 -3.946 1.00 78.88 80 MET A O 1
ATOM 652 N N . THR A 1 81 ? -4.909 -2.828 -3.962 1.00 76.62 81 THR A N 1
ATOM 653 C CA . THR A 1 81 ? -5.026 -3.046 -5.408 1.00 76.62 81 THR A CA 1
ATOM 654 C C . THR A 1 81 ? -4.655 -1.792 -6.193 1.00 76.62 81 THR A C 1
ATOM 656 O O . THR A 1 81 ? -3.825 -1.838 -7.099 1.00 76.62 81 THR A O 1
ATOM 659 N N . PHE A 1 82 ? -5.227 -0.645 -5.822 1.00 78.00 82 PHE A N 1
ATOM 660 C CA . PHE A 1 82 ? -4.967 0.615 -6.509 1.00 78.00 82 PHE A CA 1
ATOM 661 C C . PHE A 1 82 ? -3.517 1.078 -6.335 1.00 78.00 82 PHE A C 1
ATOM 663 O O . PHE A 1 82 ? -2.908 1.594 -7.270 1.00 78.00 82 PHE A O 1
ATOM 670 N N . SER A 1 83 ? -2.927 0.854 -5.160 1.00 78.00 83 SER A N 1
ATOM 671 C CA . SER A 1 83 ? -1.526 1.205 -4.916 1.00 78.00 83 SER A CA 1
ATOM 672 C C . SER A 1 83 ? -0.564 0.345 -5.737 1.00 78.00 83 SER A C 1
ATOM 674 O O . SER A 1 83 ? 0.431 0.858 -6.243 1.00 78.00 83 SER A O 1
ATOM 676 N N . PHE A 1 84 ? -0.881 -0.934 -5.935 1.00 72.88 84 PHE A N 1
ATOM 677 C CA . PHE A 1 84 ? -0.100 -1.817 -6.795 1.00 72.88 84 PHE A CA 1
ATOM 678 C C . PHE A 1 84 ? -0.180 -1.404 -8.280 1.00 72.88 84 PHE A C 1
ATOM 680 O O . PHE A 1 84 ? 0.848 -1.324 -8.945 1.00 72.88 84 PHE A O 1
ATOM 687 N N . LEU A 1 85 ? -1.354 -0.990 -8.771 1.00 71.75 85 LEU A N 1
ATOM 688 C CA . LEU A 1 85 ? -1.489 -0.419 -10.122 1.00 71.75 85 LEU A CA 1
ATOM 689 C C . LEU A 1 85 ? -0.640 0.848 -10.321 1.00 71.75 85 LEU A C 1
ATOM 691 O O . LEU A 1 85 ? -0.059 1.053 -11.387 1.00 71.75 85 LEU A O 1
ATOM 695 N N . LEU A 1 86 ? -0.549 1.703 -9.297 1.00 76.81 86 LEU A N 1
ATOM 696 C CA . LEU A 1 86 ? 0.305 2.894 -9.345 1.00 76.81 86 LEU A CA 1
ATOM 697 C C . LEU A 1 86 ? 1.796 2.537 -9.408 1.00 76.81 86 LEU A C 1
ATOM 699 O O . LEU A 1 86 ? 2.543 3.207 -10.121 1.00 76.81 86 LEU A O 1
ATOM 703 N N . LEU A 1 87 ? 2.219 1.490 -8.691 1.00 77.94 87 LEU A N 1
ATOM 704 C CA . LEU A 1 87 ? 3.584 0.959 -8.751 1.00 77.94 87 LEU A CA 1
ATOM 705 C C . LEU A 1 87 ? 3.900 0.486 -10.172 1.00 77.94 87 LEU A C 1
ATOM 707 O O . LEU A 1 87 ? 4.910 0.892 -10.748 1.00 77.94 87 LEU A O 1
ATOM 711 N N . ASP A 1 88 ? 3.002 -0.299 -10.762 1.00 74.06 88 ASP A N 1
ATOM 712 C CA . ASP A 1 88 ? 3.167 -0.835 -12.113 1.00 74.06 88 ASP A CA 1
ATOM 713 C C . ASP A 1 88 ? 3.246 0.282 -13.165 1.00 74.06 88 ASP A C 1
ATOM 715 O O . ASP A 1 88 ? 4.123 0.272 -14.033 1.00 74.06 88 ASP A O 1
ATOM 719 N N . MET A 1 89 ? 2.398 1.309 -13.053 1.00 80.69 89 MET A N 1
ATOM 720 C CA . MET A 1 89 ? 2.445 2.486 -13.929 1.00 80.69 89 MET A CA 1
ATOM 721 C C . MET A 1 89 ? 3.755 3.279 -13.772 1.00 80.69 89 MET A C 1
ATOM 723 O O . MET A 1 89 ? 4.312 3.788 -14.753 1.00 80.69 89 MET A O 1
ATOM 727 N N . PHE A 1 90 ? 4.269 3.382 -12.544 1.00 80.81 90 PHE A N 1
ATOM 728 C CA . PHE A 1 90 ? 5.526 4.067 -12.259 1.00 80.81 90 PHE A CA 1
ATOM 729 C C . PHE A 1 90 ? 6.725 3.319 -12.849 1.00 80.81 90 PHE A C 1
ATOM 731 O O . PHE A 1 90 ? 7.558 3.934 -13.519 1.00 80.81 90 PHE A O 1
ATOM 738 N N . ILE A 1 91 ? 6.782 1.993 -12.673 1.00 79.00 91 ILE A N 1
ATOM 739 C CA . ILE A 1 91 ? 7.797 1.144 -13.310 1.00 79.00 91 ILE A CA 1
ATOM 740 C C . ILE A 1 91 ? 7.727 1.291 -14.831 1.00 79.00 91 ILE A C 1
ATOM 742 O O . ILE A 1 91 ? 8.772 1.458 -15.458 1.00 79.00 91 ILE A O 1
ATOM 746 N N . GLY A 1 92 ? 6.524 1.313 -15.416 1.00 78.12 92 GLY A N 1
ATOM 747 C CA . GLY A 1 92 ? 6.326 1.557 -16.847 1.00 78.12 92 GLY A CA 1
ATOM 748 C C . GLY A 1 92 ? 6.970 2.865 -17.320 1.00 78.12 92 GLY A C 1
ATOM 749 O O . GLY A 1 92 ? 7.823 2.856 -18.205 1.00 78.12 92 GLY A O 1
ATOM 750 N N . THR A 1 93 ? 6.651 3.978 -16.656 1.00 83.75 93 THR A N 1
ATOM 751 C CA . THR A 1 93 ? 7.194 5.311 -16.995 1.00 83.75 93 THR A CA 1
ATOM 752 C C . THR A 1 93 ? 8.716 5.381 -16.855 1.00 83.75 93 THR A C 1
ATOM 754 O O . THR A 1 93 ? 9.415 5.946 -17.704 1.00 83.75 93 THR A O 1
ATOM 757 N N . ILE A 1 94 ? 9.250 4.808 -15.772 1.00 84.12 94 ILE A N 1
ATOM 758 C CA . ILE A 1 94 ? 10.693 4.731 -15.552 1.00 84.12 94 ILE A CA 1
ATOM 759 C C . ILE A 1 94 ? 11.336 3.953 -16.697 1.00 84.12 94 ILE A C 1
ATOM 761 O O . ILE A 1 94 ? 12.265 4.461 -17.325 1.00 84.12 94 ILE A O 1
ATOM 765 N N . MET A 1 95 ? 10.832 2.755 -16.995 1.00 81.75 95 MET A N 1
ATOM 766 C CA . MET A 1 95 ? 11.359 1.898 -18.055 1.00 81.75 95 MET A CA 1
ATOM 767 C C . MET A 1 95 ? 11.357 2.612 -19.406 1.00 81.75 95 MET A C 1
ATOM 769 O O . MET A 1 95 ? 12.382 2.600 -20.088 1.00 81.75 95 MET A O 1
ATOM 773 N N . ASP A 1 96 ? 10.276 3.308 -19.757 1.00 78.31 96 ASP A N 1
ATOM 774 C CA . ASP A 1 96 ? 10.195 4.100 -20.987 1.00 78.31 96 ASP A CA 1
ATOM 775 C C . ASP A 1 96 ? 11.277 5.184 -21.047 1.00 78.31 96 ASP A C 1
ATOM 777 O O . ASP A 1 96 ? 11.971 5.325 -22.058 1.00 78.31 96 ASP A O 1
ATOM 781 N N . THR A 1 97 ? 11.508 5.879 -19.932 1.00 84.81 97 THR A N 1
ATOM 782 C CA . THR A 1 97 ? 12.559 6.900 -19.822 1.00 84.81 97 THR A CA 1
ATOM 783 C C . THR A 1 97 ? 13.959 6.298 -19.997 1.00 84.81 97 THR A C 1
ATOM 785 O O . THR A 1 97 ? 14.811 6.869 -20.686 1.00 84.81 97 THR A O 1
ATOM 788 N N . TRP A 1 98 ? 14.225 5.129 -19.405 1.00 80.06 98 TRP A N 1
ATOM 789 C CA . TRP A 1 98 ? 15.490 4.408 -19.594 1.00 80.06 98 TRP A CA 1
ATOM 790 C C . TRP A 1 98 ? 15.674 3.955 -21.043 1.00 80.06 98 TRP A C 1
ATOM 792 O O . TRP A 1 98 ? 16.760 4.122 -21.602 1.00 80.06 98 TRP A O 1
ATOM 802 N N . PHE A 1 99 ? 14.623 3.428 -21.677 1.00 75.38 99 PHE A N 1
ATOM 803 C CA . PHE A 1 99 ? 14.665 3.027 -23.082 1.00 75.38 99 PHE A CA 1
ATOM 804 C C . PHE A 1 99 ? 14.922 4.213 -24.005 1.00 75.38 99 PHE A C 1
ATOM 806 O O . PHE A 1 99 ? 15.697 4.089 -24.955 1.00 75.38 99 PHE A O 1
ATOM 813 N N . GLU A 1 100 ? 14.311 5.363 -23.733 1.00 79.31 100 GLU A N 1
ATOM 814 C CA . GLU A 1 100 ? 14.529 6.567 -24.521 1.00 79.31 100 GLU A CA 1
ATOM 815 C C . GLU A 1 100 ? 15.979 7.057 -24.406 1.00 79.31 100 GLU A C 1
ATOM 817 O O . GLU A 1 100 ? 16.626 7.324 -25.423 1.00 79.31 100 GLU A O 1
ATOM 822 N N . ARG A 1 101 ? 16.543 7.076 -23.192 1.00 79.31 101 ARG A N 1
ATOM 823 C CA . ARG A 1 101 ? 17.961 7.409 -22.968 1.00 79.31 101 ARG A CA 1
ATOM 824 C C . ARG A 1 101 ? 18.904 6.431 -23.666 1.00 79.31 101 ARG A C 1
ATOM 826 O O . ARG A 1 101 ? 19.841 6.870 -24.327 1.00 79.31 101 ARG A O 1
ATOM 833 N N . ALA A 1 102 ? 18.632 5.130 -23.581 1.00 76.31 102 ALA A N 1
ATOM 834 C CA . ALA A 1 102 ? 19.436 4.105 -24.242 1.00 76.31 102 ALA A CA 1
ATOM 835 C C . ALA A 1 102 ? 19.458 4.273 -25.771 1.00 76.31 102 ALA A C 1
ATOM 837 O O . ALA A 1 102 ? 20.484 4.033 -26.402 1.00 76.31 102 ALA A O 1
ATOM 838 N N . ARG A 1 103 ? 18.352 4.725 -26.382 1.00 69.94 103 ARG A N 1
ATOM 839 C CA . ARG A 1 103 ? 18.320 5.035 -27.822 1.00 69.94 103 ARG A CA 1
ATOM 840 C C . ARG A 1 103 ? 19.131 6.276 -28.179 1.00 69.94 103 ARG A C 1
ATOM 842 O O . ARG A 1 103 ? 19.776 6.275 -29.221 1.00 69.94 103 ARG A O 1
ATOM 849 N N . ARG A 1 104 ? 19.088 7.319 -27.343 1.00 72.75 104 ARG A N 1
ATOM 850 C CA . ARG A 1 104 ? 19.807 8.585 -27.583 1.00 72.75 104 ARG A CA 1
ATOM 851 C C . ARG A 1 104 ? 21.322 8.455 -27.433 1.00 72.75 104 ARG A C 1
ATOM 853 O O . ARG A 1 104 ? 22.050 9.203 -28.067 1.00 72.75 104 ARG A O 1
ATOM 860 N N . GLN A 1 105 ? 21.799 7.522 -26.609 1.00 71.06 105 GLN A N 1
ATOM 861 C CA . GLN A 1 105 ? 23.234 7.304 -26.391 1.00 71.06 105 GLN A CA 1
ATOM 862 C C . GLN A 1 105 ? 23.955 6.641 -27.567 1.00 71.06 105 GLN A C 1
ATOM 864 O O . GLN A 1 105 ? 25.180 6.546 -27.538 1.00 71.06 105 GLN A O 1
ATOM 869 N N . VAL A 1 106 ? 23.245 6.178 -28.598 1.00 67.06 106 VAL A N 1
ATOM 870 C CA . VAL A 1 106 ? 23.920 5.595 -29.755 1.00 67.06 106 VAL A CA 1
ATOM 871 C C . VAL A 1 106 ? 24.311 6.694 -30.742 1.00 67.06 106 VAL A C 1
ATOM 873 O O . VAL A 1 106 ? 23.423 7.333 -31.306 1.00 67.06 106 VAL A O 1
ATOM 876 N N . PRO A 1 107 ? 25.621 6.915 -30.966 1.00 62.50 107 PRO A N 1
ATOM 877 C CA . PRO A 1 107 ? 26.105 8.020 -31.778 1.00 62.50 107 PRO A CA 1
ATOM 878 C C . PRO A 1 107 ? 25.668 7.908 -33.243 1.00 62.50 107 PRO A C 1
ATOM 880 O O . PRO A 1 107 ? 25.703 6.840 -33.859 1.00 62.50 107 PRO A O 1
ATOM 883 N N . ASP A 1 108 ? 25.331 9.061 -33.816 1.00 62.25 108 ASP A N 1
ATOM 884 C CA . ASP A 1 108 ? 24.823 9.241 -35.181 1.00 62.25 108 ASP A CA 1
ATOM 885 C C . ASP A 1 108 ? 25.797 8.825 -36.295 1.00 62.25 108 ASP A C 1
ATOM 887 O O . ASP A 1 108 ? 25.399 8.704 -37.453 1.00 62.25 108 ASP A O 1
ATOM 891 N N . ALA A 1 109 ? 27.059 8.569 -35.949 1.00 59.19 109 ALA A N 1
ATOM 892 C CA . ALA A 1 109 ? 28.142 8.318 -36.892 1.00 59.19 109 ALA A CA 1
ATOM 893 C C . ALA A 1 109 ? 28.135 6.913 -37.517 1.00 59.19 109 ALA A C 1
ATOM 895 O O . ALA A 1 109 ? 28.837 6.695 -38.501 1.00 59.19 109 ALA A O 1
ATOM 896 N N . ASN A 1 110 ? 27.364 5.953 -36.985 1.00 65.44 110 ASN A N 1
ATOM 897 C CA . ASN A 1 110 ? 27.371 4.583 -37.499 1.00 65.44 110 ASN A CA 1
ATOM 898 C C . ASN A 1 110 ? 25.974 4.153 -38.008 1.00 65.44 110 ASN A C 1
ATOM 900 O O . ASN A 1 110 ? 25.112 3.762 -37.210 1.00 65.44 110 ASN A O 1
ATOM 904 N N . PRO A 1 111 ? 25.719 4.183 -39.334 1.00 62.22 111 PRO A N 1
ATOM 905 C CA . PRO A 1 111 ? 24.450 3.756 -39.935 1.00 62.22 111 PRO A CA 1
ATOM 906 C C . PRO A 1 111 ? 24.051 2.321 -39.547 1.00 62.22 111 PRO A C 1
ATOM 908 O O . PRO A 1 111 ? 22.864 2.030 -39.378 1.00 62.22 111 PRO A O 1
ATOM 911 N N . GLY A 1 112 ? 25.040 1.441 -39.328 1.00 63.91 112 GLY A N 1
ATOM 912 C CA . GLY A 1 112 ? 24.838 0.072 -38.841 1.00 63.91 112 GLY A CA 1
ATOM 913 C C . GLY A 1 112 ? 24.372 -0.004 -37.380 1.00 63.91 112 GLY A C 1
ATOM 914 O O . GLY A 1 112 ? 23.531 -0.838 -37.046 1.00 63.91 112 GLY A O 1
ATOM 915 N N . ALA A 1 113 ? 24.817 0.915 -36.516 1.00 59.50 113 ALA A N 1
ATOM 916 C CA . ALA A 1 113 ? 24.380 0.976 -35.117 1.00 59.50 113 ALA A CA 1
ATOM 917 C C . ALA A 1 113 ? 22.926 1.468 -34.991 1.00 59.50 113 ALA A C 1
ATOM 919 O O . ALA A 1 113 ? 22.147 0.922 -34.209 1.00 59.50 113 ALA A O 1
ATOM 920 N N . ARG A 1 114 ? 22.503 2.419 -35.841 1.00 60.94 114 ARG A N 1
ATOM 921 C CA . ARG A 1 114 ? 21.084 2.814 -35.967 1.00 60.94 114 ARG A CA 1
ATOM 922 C C . ARG A 1 114 ? 20.201 1.659 -36.453 1.00 60.94 114 ARG A C 1
ATOM 924 O O . ARG A 1 114 ? 19.071 1.513 -35.984 1.00 60.94 114 ARG A O 1
ATOM 931 N N . ALA A 1 115 ? 20.700 0.819 -37.364 1.00 59.91 115 ALA A N 1
ATOM 932 C CA . ALA A 1 115 ? 19.998 -0.391 -37.796 1.00 59.91 115 ALA A CA 1
ATOM 933 C C . ALA A 1 115 ? 19.880 -1.442 -36.671 1.00 59.91 115 ALA A C 1
ATOM 935 O O . ALA A 1 115 ? 18.853 -2.111 -36.594 1.00 59.91 115 ALA A O 1
ATOM 936 N N . ALA A 1 116 ? 20.853 -1.522 -35.756 1.00 57.22 116 ALA A N 1
ATOM 937 C CA . ALA A 1 116 ? 20.820 -2.413 -34.590 1.00 57.22 116 ALA A CA 1
ATOM 938 C C . ALA A 1 116 ? 19.856 -1.956 -33.467 1.00 57.22 116 ALA A C 1
ATOM 940 O O . ALA A 1 116 ? 19.306 -2.787 -32.742 1.00 57.22 116 ALA A O 1
ATOM 941 N N . ILE A 1 117 ? 19.599 -0.648 -33.329 1.00 57.50 117 ILE A N 1
ATOM 942 C CA . ILE A 1 117 ? 18.605 -0.088 -32.377 1.00 57.50 117 ILE A CA 1
ATOM 943 C C . ILE A 1 117 ? 17.196 -0.108 -32.947 1.00 57.50 117 ILE A C 1
ATOM 945 O O . ILE A 1 117 ? 16.225 -0.020 -32.188 1.00 57.50 117 ILE A O 1
ATOM 949 N N . ARG A 1 118 ? 17.066 -0.208 -34.277 1.00 57.81 118 ARG A N 1
ATOM 950 C CA . ARG A 1 118 ? 15.780 -0.372 -34.947 1.00 57.81 118 ARG A CA 1
ATOM 951 C C . ARG A 1 118 ? 15.128 -1.612 -34.351 1.00 57.81 118 ARG A C 1
ATOM 953 O O . ARG A 1 118 ? 15.521 -2.734 -34.644 1.00 57.81 118 ARG A O 1
ATOM 960 N N . ILE A 1 119 ? 14.173 -1.385 -33.451 1.00 57.53 119 ILE A N 1
ATOM 961 C CA . ILE A 1 119 ? 13.467 -2.433 -32.724 1.00 57.53 119 ILE A CA 1
ATOM 962 C C . ILE A 1 119 ? 12.923 -3.397 -33.780 1.00 57.53 119 ILE A C 1
ATOM 964 O O . ILE A 1 119 ? 12.050 -2.989 -34.551 1.00 57.53 119 ILE A O 1
ATOM 968 N N . PRO A 1 120 ? 13.438 -4.639 -33.887 1.00 55.00 120 PRO A N 1
ATOM 969 C CA . PRO A 1 120 ? 12.960 -5.548 -34.913 1.00 55.00 120 PRO A CA 1
ATOM 970 C C . PRO A 1 120 ? 11.454 -5.743 -34.718 1.00 55.00 120 PRO A C 1
ATOM 972 O O . PRO A 1 120 ? 10.964 -5.748 -33.590 1.00 55.00 120 PRO A O 1
ATOM 975 N N . ARG A 1 121 ? 10.689 -5.937 -35.795 1.00 52.31 121 ARG A N 1
ATOM 976 C CA . ARG A 1 121 ? 9.232 -6.189 -35.732 1.00 52.31 121 ARG A CA 1
ATOM 977 C C . ARG A 1 121 ? 8.873 -7.371 -34.801 1.00 52.31 121 ARG A C 1
ATOM 979 O O . ARG A 1 121 ? 7.767 -7.423 -34.267 1.00 52.31 121 ARG A O 1
ATOM 986 N N . ASN A 1 122 ? 9.829 -8.272 -34.536 1.00 53.59 122 ASN A N 1
ATOM 987 C CA . ASN A 1 122 ? 9.756 -9.304 -33.492 1.00 53.59 122 ASN A CA 1
ATOM 988 C C . ASN A 1 122 ? 9.935 -8.781 -32.052 1.00 53.59 122 ASN A C 1
ATOM 990 O O . ASN A 1 122 ? 9.283 -9.302 -31.154 1.00 53.59 122 ASN A O 1
ATOM 994 N N . ARG A 1 123 ? 10.736 -7.731 -31.803 1.00 54.19 123 ARG A N 1
ATOM 995 C CA . ARG A 1 123 ? 10.789 -7.047 -30.498 1.00 54.19 123 ARG A CA 1
ATOM 996 C C . ARG A 1 123 ? 9.474 -6.344 -30.161 1.00 54.19 123 ARG A C 1
ATOM 998 O O . ARG A 1 123 ? 9.163 -6.308 -28.989 1.00 54.19 123 ARG A O 1
ATOM 1005 N N . VAL A 1 124 ? 8.687 -5.835 -31.116 1.00 54.25 124 VAL A N 1
ATOM 1006 C CA . VAL A 1 124 ? 7.364 -5.235 -30.804 1.00 54.25 124 VAL A CA 1
ATOM 1007 C C . VAL A 1 124 ? 6.369 -6.305 -30.341 1.00 54.25 124 VAL A C 1
ATOM 1009 O O . VAL A 1 124 ? 5.694 -6.123 -29.332 1.00 54.25 124 VAL A O 1
ATOM 1012 N N . ARG A 1 125 ? 6.333 -7.463 -31.020 1.00 56.91 125 ARG A N 1
ATOM 1013 C CA . ARG A 1 125 ? 5.582 -8.644 -30.552 1.00 56.91 125 ARG A CA 1
ATOM 1014 C C . ARG A 1 125 ? 6.074 -9.120 -29.185 1.00 56.91 125 ARG A C 1
ATOM 1016 O O . ARG A 1 125 ? 5.267 -9.426 -28.322 1.00 56.91 125 ARG A O 1
ATOM 1023 N N . PHE A 1 126 ? 7.382 -9.112 -28.954 1.00 58.97 126 PHE A N 1
ATOM 102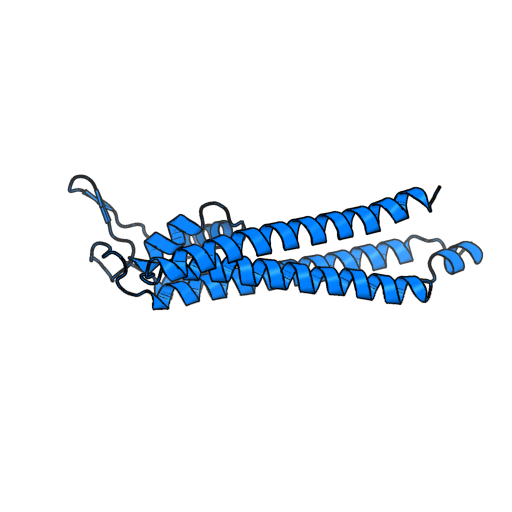4 C CA . PHE A 1 126 ? 7.976 -9.494 -27.675 1.00 58.97 126 PHE A CA 1
ATOM 1025 C C . PHE A 1 126 ? 7.698 -8.489 -26.549 1.00 58.97 126 PHE A C 1
ATOM 1027 O O . PHE A 1 126 ? 7.354 -8.903 -25.453 1.00 58.97 126 PHE A O 1
ATOM 1034 N N . THR A 1 127 ? 7.818 -7.183 -26.793 1.00 60.47 127 THR A N 1
ATOM 1035 C CA . THR A 1 127 ? 7.443 -6.124 -25.845 1.00 60.47 127 THR A CA 1
ATOM 1036 C C . THR A 1 127 ? 5.970 -6.258 -25.496 1.00 60.47 127 THR A C 1
ATOM 1038 O O . THR A 1 127 ? 5.618 -6.174 -24.329 1.00 60.47 127 THR A O 1
ATOM 1041 N N . ARG A 1 128 ? 5.125 -6.595 -26.478 1.00 63.22 128 ARG A N 1
ATOM 1042 C CA . ARG A 1 128 ? 3.725 -6.938 -26.242 1.00 63.22 128 ARG A CA 1
ATOM 1043 C C . ARG A 1 128 ? 3.569 -8.197 -25.378 1.00 63.22 128 ARG A C 1
ATOM 1045 O O . ARG A 1 128 ? 2.759 -8.158 -24.470 1.00 63.22 128 ARG A O 1
ATOM 1052 N N . HIS A 1 129 ? 4.338 -9.270 -25.587 1.00 67.00 129 HIS A N 1
ATOM 1053 C CA . HIS A 1 129 ? 4.306 -10.458 -24.714 1.00 67.00 129 HIS A CA 1
ATOM 1054 C C . HIS A 1 129 ? 4.807 -10.179 -23.288 1.00 67.00 129 HIS A C 1
ATOM 1056 O O . HIS A 1 129 ? 4.222 -10.695 -22.344 1.00 67.00 129 HIS A O 1
ATOM 1062 N N . VAL A 1 130 ? 5.846 -9.357 -23.115 1.00 67.12 130 VAL A N 1
ATOM 1063 C CA . VAL A 1 130 ? 6.375 -8.972 -21.795 1.00 67.12 130 VAL A CA 1
ATOM 1064 C C . VAL A 1 130 ? 5.401 -8.064 -21.054 1.00 67.12 130 VAL A C 1
ATOM 1066 O O . VAL A 1 130 ? 5.111 -8.337 -19.897 1.00 67.12 130 VAL A O 1
ATOM 1069 N N . LEU A 1 131 ? 4.839 -7.058 -21.729 1.00 66.12 131 LEU A N 1
ATOM 1070 C CA . LEU A 1 131 ? 3.781 -6.217 -21.169 1.00 66.12 131 LEU A CA 1
ATOM 1071 C C . LEU A 1 131 ? 2.568 -7.070 -20.791 1.00 66.12 131 LEU A C 1
ATOM 1073 O O . LEU A 1 131 ? 2.054 -6.945 -19.693 1.00 66.12 131 LEU A O 1
ATOM 1077 N N . LEU A 1 132 ? 2.139 -7.991 -21.659 1.00 72.25 132 LEU A N 1
ATOM 1078 C CA . LEU A 1 132 ? 1.020 -8.896 -21.376 1.00 72.25 132 LEU A CA 1
ATOM 1079 C C . LEU A 1 132 ? 1.324 -9.801 -20.170 1.00 72.25 132 LEU A C 1
ATOM 1081 O O . LEU A 1 132 ? 0.451 -9.988 -19.333 1.00 72.25 132 LEU A O 1
ATOM 1085 N N . CYS A 1 133 ? 2.562 -10.284 -20.018 1.00 68.81 133 CYS A N 1
ATOM 1086 C CA . CYS A 1 133 ? 2.989 -10.992 -18.807 1.00 68.81 133 CYS A CA 1
ATOM 1087 C C . CYS A 1 133 ? 2.960 -10.093 -17.564 1.00 68.81 133 CYS A C 1
ATOM 1089 O O . CYS A 1 133 ? 2.618 -10.582 -16.497 1.00 68.81 133 CYS A O 1
ATOM 1091 N N . GLU A 1 134 ? 3.296 -8.806 -17.674 1.00 70.38 134 GLU A N 1
ATOM 1092 C CA . GLU A 1 134 ? 3.185 -7.857 -16.557 1.00 70.38 134 GLU A CA 1
ATOM 1093 C C . GLU A 1 134 ? 1.732 -7.657 -16.143 1.00 70.38 134 GLU A C 1
ATOM 1095 O O . GLU A 1 134 ? 1.416 -7.885 -14.983 1.00 70.38 134 GLU A O 1
ATOM 1100 N N . TRP A 1 135 ? 0.826 -7.400 -17.089 1.00 75.00 135 TRP A N 1
ATOM 1101 C CA . TRP A 1 135 ? -0.610 -7.319 -16.805 1.00 75.00 135 TRP A CA 1
ATOM 1102 C C . TRP A 1 135 ? -1.168 -8.611 -16.186 1.00 75.00 135 TRP A C 1
ATOM 1104 O O . TRP A 1 135 ? -1.998 -8.549 -15.281 1.00 75.00 135 TRP A O 1
ATOM 1114 N N . VAL A 1 136 ? -0.702 -9.785 -16.630 1.00 76.44 136 VAL A N 1
ATOM 1115 C CA . VAL A 1 136 ? -1.106 -11.084 -16.064 1.00 76.44 136 VAL A CA 1
ATOM 1116 C C . VAL A 1 136 ? -0.560 -11.274 -14.649 1.00 76.44 136 VAL A C 1
ATOM 1118 O O . VAL A 1 136 ? -1.306 -11.690 -13.770 1.00 76.44 136 VAL A O 1
ATOM 1121 N N . VAL A 1 137 ? 0.708 -10.946 -14.393 1.00 74.38 137 VAL A N 1
ATOM 1122 C CA . VAL A 1 137 ? 1.295 -11.008 -13.044 1.00 74.38 137 VAL A CA 1
ATOM 1123 C C . VAL A 1 137 ? 0.554 -10.065 -12.100 1.00 74.38 137 VAL A C 1
ATOM 1125 O O . VAL A 1 137 ? 0.198 -10.463 -10.991 1.00 74.38 137 VAL A O 1
ATOM 1128 N N . SER A 1 138 ? 0.247 -8.857 -12.562 1.00 71.62 138 SER A N 1
ATOM 1129 C CA . SER A 1 138 ? -0.500 -7.870 -11.796 1.00 71.62 138 SER A CA 1
ATOM 1130 C C . SER A 1 138 ? -1.906 -8.346 -11.441 1.00 71.62 138 SER A C 1
ATOM 1132 O O . SER A 1 138 ? -2.333 -8.232 -10.292 1.00 71.62 138 SER A O 1
ATOM 1134 N N . LEU A 1 139 ? -2.600 -8.964 -12.399 1.00 74.94 139 LEU A N 1
ATOM 1135 C CA . LEU A 1 139 ? -3.913 -9.569 -12.189 1.00 74.94 139 LEU A CA 1
ATOM 1136 C C . LEU A 1 139 ? -3.851 -10.749 -11.205 1.00 74.94 139 LEU A C 1
ATOM 1138 O O . LEU A 1 139 ? -4.689 -10.850 -10.316 1.00 74.94 139 LEU A O 1
ATOM 1142 N N . VAL A 1 140 ? -2.846 -11.619 -11.319 1.00 75.12 140 VAL A N 1
ATOM 1143 C CA . VAL A 1 140 ? -2.663 -12.772 -10.421 1.00 75.12 140 VAL A CA 1
ATOM 1144 C C . VAL A 1 140 ? -2.346 -12.316 -8.993 1.00 75.12 140 VAL A C 1
ATOM 1146 O O . VAL A 1 140 ? -2.901 -12.861 -8.040 1.00 75.12 140 VAL A O 1
ATOM 1149 N N . CYS A 1 141 ? -1.522 -11.279 -8.817 1.00 74.12 141 CYS A N 1
ATOM 1150 C CA . CYS A 1 141 ? -1.260 -10.682 -7.506 1.00 74.12 141 CYS A CA 1
ATOM 1151 C C . CYS A 1 141 ? -2.509 -10.039 -6.886 1.00 74.12 141 CYS A C 1
ATOM 1153 O O . CYS A 1 141 ? -2.691 -10.125 -5.671 1.00 74.12 141 CYS A O 1
ATOM 1155 N N . LEU A 1 142 ? -3.357 -9.411 -7.704 1.00 72.50 142 LEU A N 1
ATOM 1156 C CA . LEU A 1 142 ? -4.632 -8.827 -7.284 1.00 72.50 142 LEU A CA 1
ATOM 1157 C C . LEU A 1 142 ? -5.602 -9.917 -6.812 1.00 72.50 142 LEU A C 1
ATOM 1159 O O . LEU A 1 142 ? -6.171 -9.802 -5.730 1.00 72.50 142 LEU A O 1
ATOM 1163 N N . VAL A 1 143 ? -5.732 -11.006 -7.574 1.00 77.12 143 VAL A N 1
ATOM 1164 C CA . VAL A 1 143 ? -6.576 -12.153 -7.202 1.00 77.12 143 VAL A CA 1
ATOM 1165 C C . VAL A 1 143 ? -6.059 -12.834 -5.927 1.00 77.12 143 VAL A C 1
ATOM 1167 O O . VAL A 1 143 ? -6.859 -13.145 -5.051 1.00 77.12 143 VAL A O 1
ATOM 1170 N N . ASN A 1 144 ? -4.740 -12.995 -5.766 1.00 73.81 144 ASN A N 1
ATOM 1171 C CA . ASN A 1 144 ? -4.151 -13.560 -4.544 1.00 73.81 144 ASN A CA 1
ATOM 1172 C C . ASN A 1 144 ? -4.495 -12.733 -3.294 1.00 73.81 144 ASN A C 1
ATOM 1174 O O . ASN A 1 144 ? -4.879 -13.261 -2.254 1.00 73.81 144 ASN A O 1
ATOM 1178 N N . LEU A 1 145 ? -4.369 -11.410 -3.415 1.00 71.44 145 LEU A N 1
ATOM 1179 C CA . LEU A 1 145 ? -4.673 -10.473 -2.341 1.00 71.44 145 LEU A CA 1
ATOM 1180 C C . LEU A 1 145 ? -6.167 -10.487 -1.985 1.00 71.44 145 LEU A C 1
ATOM 1182 O O . LEU A 1 145 ? -6.524 -10.462 -0.809 1.00 71.44 145 LEU A O 1
ATOM 1186 N N . PHE A 1 146 ? -7.035 -10.540 -2.996 1.00 73.69 146 PHE A N 1
ATOM 1187 C CA . PHE A 1 146 ? -8.480 -10.612 -2.801 1.00 73.69 146 PHE A CA 1
ATOM 1188 C C . PHE A 1 146 ? -8.891 -11.891 -2.063 1.00 73.69 146 PHE A C 1
ATOM 1190 O O . PHE A 1 146 ? -9.709 -11.832 -1.146 1.00 73.69 146 PHE A O 1
ATOM 1197 N N . LEU A 1 147 ? -8.290 -13.033 -2.406 1.00 73.50 147 LEU A N 1
ATOM 1198 C CA . LEU A 1 147 ? -8.551 -14.293 -1.713 1.00 73.50 147 LEU A CA 1
ATOM 1199 C C . LEU A 1 147 ? -8.086 -14.246 -0.254 1.00 73.50 147 LEU A C 1
ATOM 1201 O O . LEU A 1 147 ? -8.862 -14.623 0.615 1.00 73.50 147 LEU A O 1
ATOM 1205 N N . MET A 1 148 ? -6.895 -13.695 0.037 1.00 68.12 148 MET A N 1
ATOM 1206 C CA . MET A 1 148 ? -6.400 -13.551 1.423 1.00 68.12 148 MET A CA 1
ATOM 1207 C C . MET A 1 148 ? -7.341 -12.693 2.273 1.00 68.12 148 MET A C 1
ATOM 1209 O O . MET A 1 148 ? -7.518 -12.943 3.458 1.00 68.12 148 MET A O 1
ATOM 1213 N N . SER A 1 149 ? -7.971 -11.683 1.669 1.00 68.12 149 SER A N 1
ATOM 1214 C CA . SER A 1 149 ? -8.979 -10.875 2.358 1.00 68.12 149 SER A CA 1
ATOM 1215 C C . SER A 1 149 ? -10.340 -11.562 2.483 1.00 68.12 149 SER A C 1
ATOM 1217 O O . SER A 1 149 ? -11.118 -11.190 3.360 1.00 68.12 149 SER A O 1
ATOM 1219 N N . SER A 1 150 ? -10.659 -12.510 1.602 1.00 67.56 150 SER A N 1
ATOM 1220 C CA . SER A 1 150 ? -11.947 -13.218 1.588 1.00 67.56 150 SER A CA 1
ATOM 1221 C C . SER A 1 150 ? -11.998 -14.378 2.588 1.00 67.56 150 SER A C 1
ATOM 1223 O O . SER A 1 150 ? -13.083 -14.828 2.955 1.00 67.56 150 SER A O 1
ATOM 1225 N N . ASP A 1 151 ? -10.838 -14.810 3.082 1.00 62.81 151 ASP A N 1
ATOM 1226 C CA . ASP A 1 151 ? -10.661 -15.877 4.075 1.00 62.81 151 ASP A CA 1
ATOM 1227 C C . ASP A 1 151 ? -11.350 -15.595 5.434 1.00 62.81 151 ASP A C 1
ATOM 1229 O O . ASP A 1 151 ? -11.517 -16.473 6.270 1.00 62.81 151 ASP A O 1
ATOM 1233 N N . ARG A 1 152 ? -11.823 -14.361 5.667 1.00 55.88 152 ARG A N 1
ATOM 1234 C CA . ARG A 1 152 ? -12.390 -13.917 6.956 1.00 55.88 152 ARG A CA 1
ATOM 1235 C C . ARG A 1 152 ? -13.911 -13.872 7.041 1.00 55.88 152 ARG A C 1
ATOM 1237 O O . ARG A 1 152 ? -14.440 -13.590 8.108 1.00 55.88 152 ARG A O 1
ATOM 1244 N N . PHE A 1 153 ? -14.638 -14.130 5.958 1.00 56.09 153 PHE A N 1
ATOM 1245 C CA . PHE A 1 153 ? -16.097 -14.226 6.035 1.00 56.09 153 PHE A CA 1
ATOM 1246 C C . PHE A 1 153 ? -16.486 -15.638 6.485 1.00 56.09 153 PHE A C 1
ATOM 1248 O O . PHE A 1 153 ? -16.673 -16.487 5.622 1.00 56.09 153 PHE A O 1
ATOM 1255 N N . GLN A 1 154 ? -16.553 -15.885 7.805 1.00 47.50 154 GLN A N 1
ATOM 1256 C CA . GLN A 1 154 ? -17.113 -17.087 8.464 1.00 47.50 154 GLN A CA 1
ATOM 1257 C C . GLN A 1 154 ? -17.384 -18.272 7.516 1.00 47.50 154 GLN A C 1
ATOM 1259 O O . GLN A 1 154 ? -18.498 -18.446 7.010 1.00 47.50 154 GLN A O 1
ATOM 1264 N N . GLN A 1 155 ? -16.359 -19.081 7.243 1.00 53.31 155 GLN A N 1
ATOM 1265 C CA . GLN A 1 155 ? -16.456 -20.095 6.198 1.00 53.31 155 GLN A CA 1
ATOM 1266 C C . GLN A 1 155 ? -16.903 -21.464 6.738 1.00 53.31 155 GLN A C 1
ATOM 1268 O O . GLN A 1 155 ? -16.351 -21.959 7.721 1.00 53.31 155 GLN A O 1
ATOM 1273 N N . PRO A 1 156 ? -17.879 -22.135 6.096 1.00 62.38 156 PRO A N 1
ATOM 1274 C CA . PRO A 1 156 ? -18.114 -23.557 6.324 1.00 62.38 156 PRO A CA 1
ATOM 1275 C C . PRO A 1 156 ? -16.901 -24.368 5.834 1.00 62.38 156 PRO A C 1
ATOM 1277 O O . PRO A 1 156 ? -16.296 -24.017 4.825 1.00 62.38 156 PRO A O 1
ATOM 1280 N N . LYS A 1 157 ? -16.598 -25.503 6.482 1.00 64.94 157 LYS A N 1
ATOM 1281 C CA . LYS A 1 157 ? -15.393 -26.347 6.258 1.00 64.94 157 LYS A CA 1
ATOM 1282 C C . LYS A 1 157 ? -15.081 -26.723 4.794 1.00 64.94 157 LYS A C 1
ATOM 1284 O O . LYS A 1 157 ? -13.959 -27.085 4.467 1.00 64.94 157 LYS A O 1
ATOM 1289 N N . ASN A 1 158 ? -16.069 -26.657 3.904 1.00 65.69 158 ASN A N 1
ATOM 1290 C CA . ASN A 1 158 ? -15.918 -26.980 2.481 1.00 65.69 158 ASN A CA 1
ATOM 1291 C C . ASN A 1 158 ? -15.329 -25.807 1.668 1.00 65.69 158 ASN A C 1
ATOM 1293 O O . ASN A 1 158 ? -14.742 -26.013 0.604 1.00 65.69 158 ASN A O 1
ATOM 1297 N N . LEU A 1 159 ? -15.519 -24.576 2.148 1.00 63.44 159 LEU A N 1
ATOM 1298 C CA . LEU A 1 159 ? -15.067 -23.351 1.492 1.00 63.44 159 LEU A CA 1
ATOM 1299 C C . LEU A 1 159 ? -13.612 -23.023 1.865 1.00 63.44 159 LEU A C 1
ATOM 1301 O O . LEU A 1 159 ? -12.854 -22.629 0.983 1.00 63.44 159 LEU A O 1
ATOM 1305 N N . GLU A 1 160 ? -13.203 -23.353 3.094 1.00 68.69 160 GLU A N 1
ATOM 1306 C CA . GLU A 1 160 ? -11.814 -23.287 3.580 1.00 68.69 160 GLU A CA 1
ATOM 1307 C C . GLU A 1 160 ? -10.874 -24.120 2.686 1.00 68.69 160 GLU A C 1
ATOM 1309 O O . GLU A 1 160 ? -9.918 -23.601 2.114 1.00 68.69 160 GLU A O 1
ATOM 1314 N N . LEU A 1 161 ? -11.243 -25.379 2.405 1.00 71.94 161 LEU A N 1
ATOM 1315 C CA . LEU A 1 161 ? -10.501 -26.253 1.485 1.00 71.94 161 LEU A CA 1
ATOM 1316 C C . LEU A 1 161 ? -10.421 -25.679 0.057 1.00 71.94 161 LEU A C 1
ATOM 1318 O O . LEU A 1 161 ? -9.414 -25.830 -0.634 1.00 71.94 161 LEU A O 1
ATOM 1322 N N . THR A 1 162 ? -11.492 -25.031 -0.408 1.00 71.81 162 THR A N 1
ATOM 1323 C CA . THR A 1 162 ? -11.546 -24.445 -1.756 1.00 71.81 162 THR A CA 1
ATOM 1324 C C . THR A 1 162 ? -10.629 -23.223 -1.862 1.00 71.81 162 THR A C 1
ATOM 1326 O O . THR A 1 162 ? -9.972 -23.036 -2.889 1.00 71.81 162 THR A O 1
ATOM 1329 N N . MET A 1 163 ? -10.549 -22.412 -0.805 1.00 68.12 163 MET A N 1
ATOM 1330 C CA . MET A 1 163 ? -9.653 -21.258 -0.748 1.00 68.12 163 MET A CA 1
ATOM 1331 C C . MET A 1 163 ? -8.188 -21.668 -0.607 1.00 68.12 163 MET A C 1
ATOM 1333 O O . MET A 1 163 ? -7.361 -21.139 -1.348 1.00 68.12 163 MET A O 1
ATOM 1337 N N . ASP A 1 164 ? -7.873 -22.669 0.218 1.00 74.50 164 ASP A N 1
ATOM 1338 C CA . ASP A 1 164 ? -6.517 -23.223 0.352 1.00 74.50 164 ASP A CA 1
ATOM 1339 C C . ASP A 1 164 ? -5.969 -23.749 -0.977 1.00 74.50 164 ASP A C 1
ATOM 1341 O O . ASP A 1 164 ? -4.847 -23.428 -1.389 1.00 74.50 164 ASP A O 1
ATOM 1345 N N . ILE A 1 165 ? -6.789 -24.509 -1.708 1.00 79.94 165 ILE A N 1
ATOM 1346 C CA . ILE A 1 165 ? -6.444 -24.965 -3.058 1.00 79.94 165 ILE A CA 1
ATOM 1347 C C . ILE A 1 165 ? -6.256 -23.757 -3.987 1.00 79.94 165 ILE A C 1
ATOM 1349 O O . ILE A 1 165 ? -5.301 -23.722 -4.767 1.00 79.94 165 ILE A O 1
ATOM 1353 N N . GLY A 1 166 ? -7.121 -22.745 -3.883 1.00 78.94 166 GLY A N 1
ATOM 1354 C CA . GLY A 1 166 ? -7.007 -21.491 -4.629 1.00 78.94 166 GLY A CA 1
ATOM 1355 C C . GLY A 1 166 ? -5.671 -20.773 -4.402 1.00 78.94 166 GLY A C 1
ATOM 1356 O O . GLY A 1 166 ? -4.998 -20.412 -5.373 1.00 78.94 166 GLY A O 1
ATOM 1357 N N . PHE A 1 167 ? -5.237 -20.630 -3.148 1.00 79.94 167 PHE A N 1
ATOM 1358 C CA . PHE A 1 167 ? -3.949 -20.028 -2.789 1.00 79.94 167 PHE A CA 1
ATOM 1359 C C . PHE A 1 167 ? -2.765 -20.805 -3.354 1.00 79.94 167 PHE A C 1
ATOM 1361 O O . PHE A 1 167 ? -1.822 -20.212 -3.894 1.00 79.94 167 PHE A O 1
ATOM 1368 N N . TYR A 1 168 ? -2.821 -22.134 -3.280 1.00 82.88 168 TYR A N 1
ATOM 1369 C CA . TYR A 1 168 ? -1.760 -22.992 -3.794 1.00 82.88 168 TYR A CA 1
ATOM 1370 C C . TYR A 1 168 ? -1.647 -22.887 -5.321 1.00 82.88 168 TYR A C 1
ATOM 1372 O O . TYR A 1 168 ? -0.556 -22.692 -5.863 1.00 82.88 168 TYR A O 1
ATOM 1380 N N . VAL A 1 169 ? -2.782 -22.917 -6.026 1.00 85.00 169 VAL A N 1
ATOM 1381 C CA . VAL A 1 169 ? -2.850 -22.768 -7.489 1.00 85.00 169 VAL A CA 1
ATOM 1382 C C . VAL A 1 169 ? -2.308 -21.409 -7.936 1.00 85.00 169 VAL A C 1
ATOM 1384 O O . VAL A 1 169 ? -1.538 -21.333 -8.896 1.00 85.00 169 VAL A O 1
ATOM 1387 N N . ILE A 1 170 ? -2.652 -20.333 -7.231 1.00 81.19 170 ILE A N 1
ATOM 1388 C CA . ILE A 1 170 ? -2.183 -18.980 -7.552 1.00 81.19 170 ILE A CA 1
ATOM 1389 C C . ILE A 1 170 ? -0.687 -18.822 -7.298 1.00 81.19 170 ILE A C 1
ATOM 1391 O O . ILE A 1 170 ? 0.016 -18.244 -8.128 1.00 81.19 170 ILE A O 1
ATOM 1395 N N . THR A 1 171 ? -0.180 -19.388 -6.205 1.00 81.94 171 THR A N 1
ATOM 1396 C CA . THR A 1 171 ? 1.253 -19.375 -5.882 1.00 81.94 171 THR A CA 1
ATOM 1397 C C . THR A 1 171 ? 2.068 -20.139 -6.928 1.00 81.94 171 THR A C 1
ATOM 1399 O O . THR A 1 171 ? 3.117 -19.661 -7.376 1.00 81.94 171 THR A O 1
ATOM 1402 N N . ILE A 1 172 ? 1.570 -21.291 -7.389 1.00 85.25 172 ILE A N 1
ATOM 1403 C CA . ILE A 1 172 ? 2.183 -22.050 -8.487 1.00 85.25 172 ILE A CA 1
ATOM 1404 C C . ILE A 1 172 ? 2.147 -21.237 -9.783 1.00 85.25 172 ILE A C 1
ATOM 1406 O O . ILE A 1 172 ? 3.172 -21.103 -10.450 1.00 85.25 172 ILE A O 1
ATOM 1410 N N . CYS A 1 173 ? 0.998 -20.653 -10.130 1.00 83.19 173 CYS A N 1
ATOM 1411 C CA . CYS A 1 173 ? 0.845 -19.842 -11.337 1.00 83.19 173 CYS A CA 1
ATOM 1412 C C . CYS A 1 173 ? 1.819 -18.651 -11.344 1.00 83.19 173 CYS A C 1
ATOM 1414 O O . CYS A 1 173 ? 2.529 -18.429 -12.325 1.00 83.19 173 CYS A O 1
ATOM 1416 N N . PHE A 1 174 ? 1.935 -17.940 -10.219 1.00 79.69 174 PHE A N 1
ATOM 1417 C CA . PHE A 1 174 ? 2.883 -16.842 -10.045 1.00 79.69 174 PHE A CA 1
ATOM 1418 C C . PHE A 1 174 ? 4.336 -17.305 -10.208 1.00 79.69 174 PHE A C 1
ATOM 1420 O O . PHE A 1 174 ? 5.109 -16.691 -10.947 1.00 79.69 174 PHE A O 1
ATOM 1427 N N . SER A 1 175 ? 4.693 -18.430 -9.586 1.00 81.88 175 SER A N 1
ATOM 1428 C CA . SER A 1 175 ? 6.029 -19.023 -9.698 1.00 81.88 175 SER A CA 1
ATOM 1429 C C . SER A 1 175 ? 6.369 -19.389 -11.147 1.00 81.88 175 SER A C 1
ATOM 1431 O O . SER A 1 175 ? 7.458 -19.075 -11.627 1.00 81.88 175 SER A O 1
ATOM 1433 N N . LEU A 1 176 ? 5.426 -19.981 -11.885 1.00 84.31 176 LEU A N 1
ATOM 1434 C 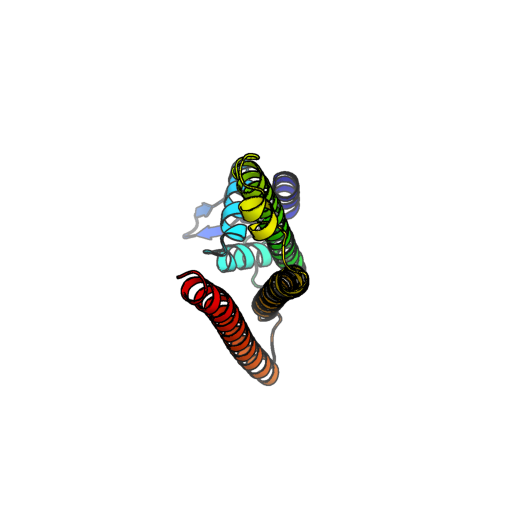CA . LEU A 1 176 ? 5.600 -20.324 -13.299 1.00 84.31 176 LEU A CA 1
ATOM 1435 C C . LEU A 1 176 ? 5.740 -19.082 -14.191 1.00 84.31 176 LEU A C 1
ATOM 1437 O O . LEU A 1 176 ? 6.595 -19.063 -15.077 1.00 84.31 176 LEU A O 1
ATOM 1441 N N . LEU A 1 177 ? 4.961 -18.025 -13.942 1.00 79.25 177 LEU A N 1
ATOM 1442 C CA . LEU A 1 177 ? 5.059 -16.757 -14.674 1.00 79.25 177 LEU A CA 1
ATOM 1443 C C . LEU A 1 177 ? 6.402 -16.055 -14.433 1.00 79.25 177 LEU A C 1
ATOM 1445 O O . LEU A 1 177 ? 6.997 -15.524 -15.375 1.00 79.25 177 LEU A O 1
ATOM 1449 N N . LEU A 1 178 ? 6.921 -16.092 -13.201 1.00 75.81 178 LEU A N 1
ATOM 1450 C CA . LEU A 1 178 ? 8.254 -15.580 -12.878 1.00 75.81 178 LEU A CA 1
ATOM 1451 C C . LEU A 1 178 ? 9.354 -16.383 -13.571 1.00 75.81 178 LEU A C 1
ATOM 1453 O O . LEU A 1 178 ? 10.242 -15.793 -14.190 1.00 75.81 178 LEU A O 1
ATOM 1457 N N . LEU A 1 179 ? 9.283 -17.715 -13.521 1.00 83.94 179 LEU A N 1
ATOM 1458 C CA . LEU A 1 179 ? 10.237 -18.589 -14.203 1.00 83.94 179 LEU A CA 1
ATOM 1459 C C . LEU A 1 179 ? 10.221 -18.359 -15.715 1.00 83.94 179 LEU A C 1
ATOM 1461 O O . LEU A 1 179 ? 11.283 -18.260 -16.330 1.00 83.94 179 LEU A O 1
ATOM 1465 N N . PHE A 1 180 ? 9.038 -18.187 -16.307 1.00 81.50 180 PHE A N 1
ATOM 1466 C CA . PHE A 1 180 ? 8.897 -17.839 -17.715 1.00 81.50 180 PHE A CA 1
ATOM 1467 C C . PHE A 1 180 ? 9.530 -16.476 -18.024 1.00 81.50 180 PHE A C 1
ATOM 1469 O O . PHE A 1 180 ? 10.314 -16.367 -18.966 1.00 81.50 180 PHE A O 1
ATOM 1476 N N . LYS A 1 181 ? 9.284 -15.448 -17.198 1.00 75.44 181 LYS A N 1
ATOM 1477 C CA . LYS A 1 181 ? 9.893 -14.116 -17.358 1.00 75.44 181 LYS A CA 1
ATOM 1478 C C . LYS A 1 181 ? 11.425 -14.186 -17.265 1.00 75.44 181 LYS A C 1
ATOM 1480 O O . LYS A 1 181 ? 12.112 -13.609 -18.108 1.00 75.44 181 LYS A O 1
ATOM 1485 N N . ILE A 1 182 ? 11.970 -14.943 -16.309 1.00 76.94 182 ILE A N 1
ATOM 1486 C CA . ILE A 1 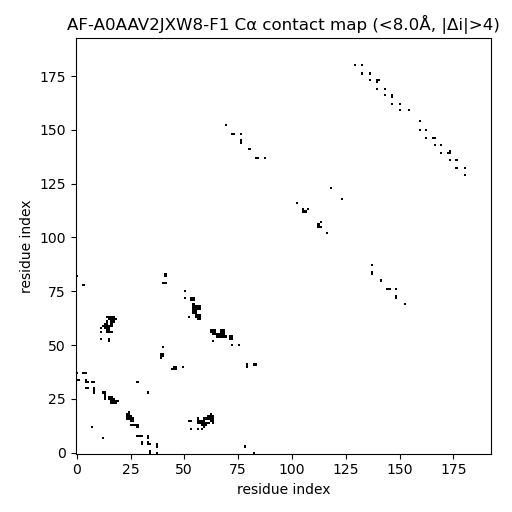182 ? 13.418 -15.160 -16.145 1.00 76.94 182 ILE A CA 1
ATOM 1487 C C . ILE A 1 182 ? 14.000 -15.925 -17.335 1.00 76.94 182 ILE A C 1
ATOM 1489 O O . ILE A 1 182 ? 15.050 -15.540 -17.843 1.00 76.94 182 ILE A O 1
ATOM 1493 N N . TRP A 1 183 ? 13.337 -16.977 -17.811 1.00 80.50 183 TRP A N 1
ATOM 1494 C CA . TRP A 1 183 ? 13.786 -17.757 -18.966 1.00 80.50 183 TRP A CA 1
ATOM 1495 C C . TRP A 1 183 ? 13.825 -16.905 -20.240 1.00 80.50 183 TRP A C 1
ATOM 1497 O O . TRP A 1 183 ? 14.834 -16.877 -20.948 1.00 80.50 183 TRP A O 1
ATOM 1507 N N . VAL A 1 184 ? 12.773 -16.116 -20.468 1.00 73.38 184 VAL A N 1
ATOM 1508 C CA . VAL A 1 184 ? 12.665 -15.155 -21.570 1.00 73.38 184 VAL A CA 1
ATOM 1509 C C . VAL A 1 184 ? 13.770 -14.085 -21.507 1.00 73.38 184 VAL A C 1
ATOM 1511 O O . VAL A 1 184 ? 14.318 -13.702 -22.544 1.00 73.38 184 VAL A O 1
ATOM 1514 N N . LEU A 1 185 ? 14.150 -13.624 -20.309 1.00 67.69 185 LEU A N 1
ATOM 1515 C CA . LEU A 1 185 ? 15.268 -12.692 -20.104 1.00 67.69 185 LEU A CA 1
ATOM 1516 C C . LEU A 1 185 ? 16.643 -13.370 -20.261 1.00 67.69 185 LEU A C 1
ATOM 1518 O O . LEU A 1 185 ? 17.535 -12.813 -20.901 1.00 67.69 185 LEU A O 1
ATOM 1522 N N . ARG A 1 186 ? 16.827 -14.588 -19.741 1.00 71.44 186 ARG A N 1
ATOM 1523 C CA . ARG A 1 186 ? 18.085 -15.353 -19.812 1.00 71.44 186 ARG A CA 1
ATOM 1524 C C . ARG A 1 186 ? 18.422 -15.773 -21.236 1.00 71.44 186 ARG A C 1
ATOM 1526 O O . ARG A 1 186 ? 19.577 -15.661 -21.644 1.00 71.44 186 ARG A O 1
ATOM 1533 N N . SER A 1 187 ? 17.420 -16.186 -22.010 1.00 60.75 187 SER A N 1
ATOM 1534 C CA . SER A 1 187 ? 17.607 -16.529 -23.418 1.00 60.75 187 SER A CA 1
ATOM 1535 C C . SER A 1 187 ? 18.145 -15.342 -24.224 1.00 60.75 187 SER A C 1
ATOM 1537 O O . SER A 1 187 ? 18.852 -15.565 -25.194 1.00 60.75 187 SER A O 1
ATOM 1539 N N . ARG A 1 188 ? 17.887 -14.091 -23.807 1.00 56.09 188 ARG A N 1
ATOM 1540 C CA . ARG A 1 188 ? 18.401 -12.871 -24.458 1.00 56.09 188 ARG A CA 1
ATOM 1541 C C . ARG A 1 188 ? 19.858 -12.557 -24.113 1.00 56.09 188 ARG A C 1
ATOM 1543 O O . ARG A 1 188 ? 20.566 -12.046 -24.973 1.00 56.09 188 ARG A O 1
ATOM 1550 N N . VAL A 1 189 ? 20.300 -12.832 -22.881 1.00 54.41 189 VAL A N 1
ATOM 1551 C CA . VAL A 1 189 ? 21.699 -12.604 -22.456 1.00 54.41 189 VAL A CA 1
ATOM 1552 C C . VAL A 1 189 ? 22.653 -13.508 -23.238 1.00 54.41 189 VAL A C 1
ATOM 1554 O O . VAL A 1 189 ? 23.751 -13.086 -23.587 1.00 54.41 189 VAL A O 1
ATOM 1557 N N . PHE A 1 190 ? 22.215 -14.724 -23.570 1.00 49.97 190 PHE A N 1
ATOM 1558 C CA . PHE A 1 190 ? 23.018 -15.678 -24.334 1.00 49.97 190 PHE A CA 1
ATOM 1559 C C . PHE A 1 190 ? 23.044 -15.426 -25.848 1.00 49.97 190 PHE A C 1
ATOM 1561 O O . PHE A 1 190 ? 24.006 -15.828 -26.484 1.00 49.97 190 PHE A O 1
ATOM 1568 N N . THR A 1 191 ? 22.047 -14.752 -26.435 1.00 48.06 191 THR A N 1
ATOM 1569 C CA . THR A 1 191 ? 22.054 -14.423 -27.881 1.00 48.06 191 THR A CA 1
ATOM 1570 C C . THR A 1 191 ? 22.783 -13.112 -28.213 1.00 48.06 191 THR A C 1
ATOM 1572 O O . THR A 1 191 ? 22.776 -12.696 -29.366 1.00 48.06 191 THR A O 1
ATOM 1575 N N . ASN A 1 192 ? 23.349 -12.418 -27.220 1.00 44.53 192 ASN A N 1
ATOM 1576 C CA . ASN A 1 192 ? 24.058 -11.141 -27.396 1.00 44.53 192 ASN A CA 1
ATOM 1577 C C . ASN A 1 192 ? 25.566 -11.253 -27.072 1.00 44.53 192 ASN A C 1
ATOM 1579 O O . ASN A 1 192 ? 26.195 -10.263 -26.698 1.00 44.53 192 ASN A O 1
ATOM 1583 N N . LYS A 1 193 ? 26.112 -12.472 -27.169 1.00 38.97 193 LYS A N 1
ATOM 1584 C CA . LYS A 1 193 ? 27.540 -12.791 -27.303 1.00 38.97 193 LYS A CA 1
ATOM 1585 C C . LYS A 1 193 ? 27.743 -13.430 -28.669 1.00 38.97 193 LYS A C 1
ATOM 1587 O O . LYS A 1 193 ? 28.811 -13.175 -29.256 1.00 38.97 193 LYS A O 1
#

pLDDT: mean 74.0, std 9.87, range [38.97, 89.0]

Organism: Knipowitschia caucasica (NCBI:txid637954)

Radius of gyration: 23.12 Å; Cα contacts (8 Å, |Δi|>4): 139; chains: 1; bounding box: 46×39×72 Å

Nearest PDB structures (foldseek):
  9ayl-assembly1_A  TM=5.016E-01  e=3.314E-07  Homo sapiens
  9ayk-assembly1_A  TM=4.987E-01  e=2.971E-07  Homo sapiens
  6kzp-assembly1_A  TM=4.728E-01  e=1.163E-06  Homo sapiens
  2ycz-assembly1_A  TM=4.029E-01  e=2.105E+00  Meleagris gallopavo

Sequence (193 aa):
MFMFGILGVQLWKGAFYNCVDNEVQDPEITITKAMLTLFVMYSKDGWVKIMYDGIDAVGPDIQPLTEFNPWRSLSFVFFMTFSFLLLDMFIGTIMDTWFERARRQVPDANPGARAAIRIPRNRVRFTRHVLLCEWVVSLVCLVNLFLMSSDRFQQPKNLELTMDIGFYVITICFSLLLLFKIWVLRSRVFTNK

Solvent-accessible surface area (backbone atoms only — not comparable to full-atom values): 10905 Å² total; per-residue (Å²): 108,70,71,55,17,54,51,49,40,73,74,47,59,55,12,66,25,40,74,57,96,89,43,80,46,73,75,81,74,43,62,70,55,36,43,51,51,52,48,35,42,68,70,66,52,74,32,68,58,57,49,50,55,57,20,16,30,68,35,67,90,31,62,57,38,88,70,65,39,67,73,55,48,54,57,53,51,50,52,48,47,53,52,50,53,52,51,54,52,49,51,50,56,51,50,51,52,52,53,53,51,61,60,67,71,56,67,88,88,39,75,68,58,58,58,70,66,48,74,48,78,64,47,55,55,45,52,49,52,52,50,50,48,49,55,48,51,53,50,52,54,44,51,53,52,49,50,67,65,55,71,71,65,86,65,58,80,72,52,52,56,53,50,54,52,48,53,52,53,49,53,51,50,51,52,51,52,50,50,50,54,49,48,62,52,51,59,51,64,66,73,74,116